Protein AF-A0A534HT22-F1 (afdb_monomer)

Solvent-accessible surface area (backbone atoms only — not comparable to full-atom values): 10880 Å² total; per-residue (Å²): 100,49,80,46,67,44,99,87,73,42,31,37,38,38,34,74,33,79,68,30,36,27,37,38,35,30,40,47,65,46,82,92,62,64,39,81,71,49,69,38,79,45,98,59,99,44,37,59,44,67,75,42,77,52,64,88,44,29,29,37,32,35,34,58,95,74,77,46,47,31,40,40,35,38,85,41,78,85,58,58,46,79,46,74,58,80,93,62,86,77,78,34,48,78,43,78,45,81,88,86,45,71,42,80,39,78,62,67,90,79,69,76,76,90,59,96,60,58,41,74,44,74,45,63,45,68,90,52,73,88,61,65,42,74,73,52,74,46,64,42,29,68,46,77,52,70,41,81,74,38,53,31,34,40,38,35,31,85,92,46,81,44,79,48,77,32,74,65,43,38,49,55,41,53,52,52,53,52,54,56,60,79,74,109

Mean predicted aligned error: 9.67 Å

Nearest PDB structures (foldseek):
  3u4y-assembly2_B  TM=4.233E-01  e=5.823E-02  Desulfofarcimen acetoxidans DSM 771
  6ven-assembly1_M  TM=2.937E-01  e=1.769E-02  Saccharomyces cerevisiae
  3wj9-assembly2_B  TM=3.384E-01  e=4.689E-02  Schizosaccharomyces pombe 972h-
  3wj9-assembly1_A  TM=3.181E-01  e=3.121E-01  Schizosaccharomyces pombe 972h-
  8i02-assembly1_C  TM=3.349E-01  e=9.218E-01  Schizosaccharomyces pombe

pLDDT: mean 79.05, std 16.32, range [35.81, 95.62]

Sequence (184 aa):
MFLREAHDGRTVLYIEQDQGTALAILDVTDPRHVKSDGSVRLDVPGVFDFISDLGSRAALIRFRQGQGSAVL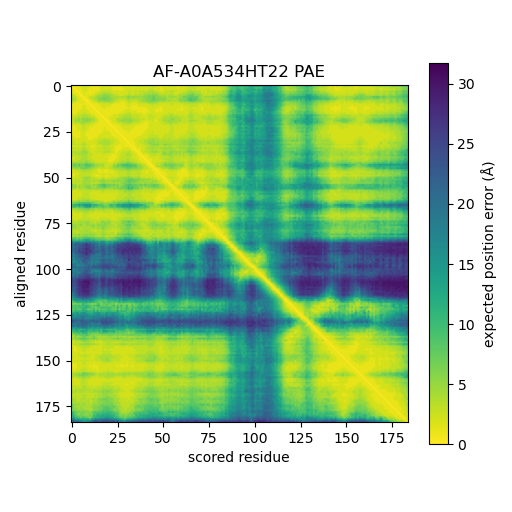DFHNDKRPSLKIIQGIPMQGSLVRLGNDGFAVTSPVEATPALSDSFVDTSVIDIANLPDRVRVFDVKRVREEITNEETGTTFLLADDGLYLVRRPSVERDKESRELAARDAG

Foldseek 3Di:
DDWDQAPVRWIWDWDQDDFNQKIWIWGCRDVVDIDTLDMEGAPDPGHWDFDADLARFWTKIAHPPQPGIWIFGPPPVSHTYIGGDPDDSLCADWDDDPNHDTDGDHHDPDPPPLDQDFDKDWDWDPVDPPDTDGPDIDGRFSDWDADPQQRWIWTQHPVGIDIDGDVVSNVVSVVVVVVVVVVD

Radius of gyration: 18.26 Å; Cα contacts (8 Å, |Δi|>4): 339; chains: 1; bounding box: 47×37×56 Å

Secondary structure (DSSP, 8-state):
-EEEE-TTS-EEEEEEEGGGTEEEEEE-SSTTS-EEEEEEE---SS-EEEEEEBTBSEEEEEEGGG--EEEEE-SSTTS-EEEE--S----SEEEEETTTEEEEE---S-SPP-----EEEEEEE-SSTT--EEEEEEEEEEEEEEETTTTEEEEEETTEEEEE--HHHHHHHHHHHHHHHHT-

Structure (mmCIF, N/CA/C/O backbone):
data_AF-A0A534HT22-F1
#
_entry.id   AF-A0A534HT22-F1
#
loop_
_atom_site.group_PDB
_atom_site.id
_atom_site.type_symbol
_atom_site.label_atom_id
_atom_site.label_alt_id
_atom_site.label_comp_id
_atom_site.label_asym_id
_atom_site.label_entity_id
_atom_site.label_seq_id
_atom_site.pdbx_PDB_ins_code
_atom_site.Cartn_x
_atom_site.Cartn_y
_atom_site.Cartn_z
_atom_site.occupancy
_atom_site.B_iso_or_equiv
_atom_site.auth_seq_id
_atom_site.auth_comp_id
_atom_site.auth_asym_id
_atom_site.auth_atom_id
_atom_site.pdbx_PDB_model_num
ATOM 1 N N . MET A 1 1 ? -4.893 3.261 1.192 1.00 93.19 1 MET A N 1
ATOM 2 C CA . MET A 1 1 ? -3.747 2.406 0.816 1.00 93.19 1 MET A CA 1
ATOM 3 C C . MET A 1 1 ? -2.497 2.882 1.534 1.00 93.19 1 MET A C 1
ATOM 5 O O . MET A 1 1 ? -2.402 4.056 1.865 1.00 93.19 1 MET A O 1
ATOM 9 N N . PHE A 1 2 ? -1.532 1.992 1.760 1.00 92.81 2 PHE A N 1
ATOM 10 C CA . PHE A 1 2 ? -0.229 2.344 2.324 1.00 92.81 2 PHE A CA 1
ATOM 11 C C . PHE A 1 2 ? 0.858 1.408 1.810 1.00 92.81 2 PHE A C 1
ATOM 13 O O . PHE A 1 2 ? 0.745 0.191 1.944 1.00 92.81 2 PHE A O 1
ATOM 20 N N . LEU A 1 3 ? 1.901 1.979 1.215 1.00 92.88 3 LEU A N 1
ATOM 21 C CA . LEU A 1 3 ? 3.031 1.248 0.653 1.00 92.88 3 LEU A CA 1
ATOM 22 C C . LEU A 1 3 ? 4.245 1.428 1.559 1.00 92.88 3 LEU A C 1
ATOM 24 O O . LEU A 1 3 ? 4.563 2.552 1.942 1.00 92.88 3 LEU A O 1
ATOM 28 N N . ARG A 1 4 ? 4.942 0.336 1.874 1.00 90.38 4 ARG A N 1
ATOM 29 C CA . ARG A 1 4 ? 6.200 0.407 2.623 1.00 90.38 4 ARG A CA 1
ATOM 30 C C . ARG A 1 4 ? 7.144 -0.739 2.303 1.00 90.38 4 ARG A C 1
ATOM 32 O O . ARG A 1 4 ? 6.721 -1.806 1.870 1.00 90.38 4 ARG A O 1
ATOM 39 N N . GLU A 1 5 ? 8.415 -0.532 2.612 1.00 90.00 5 GLU A N 1
ATOM 40 C CA . GLU A 1 5 ? 9.400 -1.605 2.697 1.00 90.00 5 GLU A CA 1
ATOM 41 C C . GLU A 1 5 ? 9.292 -2.308 4.065 1.00 90.00 5 GLU A C 1
ATOM 43 O O . GLU A 1 5 ? 9.250 -1.674 5.129 1.00 90.00 5 GLU A O 1
ATOM 48 N N . ALA A 1 6 ? 9.169 -3.630 4.032 1.00 85.94 6 ALA A N 1
ATOM 49 C CA . ALA A 1 6 ? 9.209 -4.532 5.170 1.00 85.94 6 ALA A CA 1
ATOM 50 C C . ALA A 1 6 ? 10.656 -4.759 5.631 1.00 85.94 6 ALA A C 1
ATOM 52 O O . ALA A 1 6 ? 11.613 -4.518 4.901 1.00 85.94 6 ALA A O 1
ATOM 53 N N . HIS A 1 7 ? 10.837 -5.254 6.856 1.00 80.00 7 HIS A N 1
ATOM 54 C CA . HIS A 1 7 ? 12.182 -5.482 7.402 1.00 80.00 7 HIS A CA 1
ATOM 55 C C . HIS A 1 7 ? 12.996 -6.544 6.650 1.00 80.00 7 HIS A C 1
ATOM 57 O O . HIS A 1 7 ? 14.217 -6.577 6.774 1.00 80.00 7 HIS A O 1
ATOM 63 N N . ASP A 1 8 ? 12.324 -7.419 5.907 1.00 84.12 8 ASP A N 1
ATOM 64 C CA . ASP A 1 8 ? 12.930 -8.466 5.088 1.00 84.12 8 ASP A CA 1
ATOM 65 C C . ASP A 1 8 ? 13.266 -7.995 3.657 1.00 84.12 8 ASP A C 1
ATOM 67 O O . ASP A 1 8 ? 13.648 -8.815 2.822 1.00 84.12 8 ASP A O 1
ATOM 71 N N . GLY A 1 9 ? 13.142 -6.691 3.376 1.00 86.56 9 GLY A N 1
ATOM 72 C CA . GLY A 1 9 ? 13.423 -6.079 2.073 1.00 86.56 9 GLY A CA 1
ATOM 73 C C . GLY A 1 9 ? 12.280 -6.206 1.064 1.00 86.56 9 GLY A C 1
ATOM 74 O O . GLY A 1 9 ? 12.421 -5.790 -0.085 1.00 86.56 9 GLY A O 1
ATOM 75 N N . ARG A 1 10 ? 11.139 -6.788 1.456 1.00 91.00 10 ARG A N 1
ATOM 76 C CA . ARG A 1 10 ? 9.958 -6.838 0.589 1.00 91.00 10 ARG A CA 1
ATOM 77 C C . ARG A 1 10 ? 9.259 -5.492 0.553 1.00 91.00 10 ARG A C 1
ATOM 79 O O . ARG A 1 10 ? 9.140 -4.818 1.568 1.00 91.00 10 ARG A O 1
ATOM 86 N N . THR A 1 11 ? 8.700 -5.127 -0.590 1.00 93.62 11 THR A N 1
ATOM 87 C CA . THR A 1 11 ? 7.750 -4.016 -0.665 1.00 93.62 11 THR A CA 1
ATOM 88 C C . THR A 1 11 ? 6.340 -4.557 -0.460 1.00 93.62 11 THR A C 1
ATOM 90 O O . THR A 1 11 ? 5.890 -5.429 -1.203 1.00 93.62 11 THR A O 1
ATOM 93 N N . VAL A 1 12 ? 5.629 -4.037 0.539 1.00 94.56 12 VAL A N 1
ATOM 94 C CA . VAL A 1 12 ? 4.290 -4.494 0.923 1.00 94.56 12 VAL A CA 1
ATOM 95 C C . VAL A 1 12 ? 3.287 -3.356 0.772 1.00 94.56 12 VAL A C 1
ATOM 97 O O . VAL A 1 12 ? 3.511 -2.242 1.253 1.00 94.56 12 VAL A O 1
ATOM 100 N N . LEU A 1 13 ? 2.169 -3.651 0.112 1.00 95.31 13 LEU A N 1
ATOM 101 C CA . LEU A 1 13 ? 1.024 -2.760 -0.026 1.00 95.31 13 LEU A CA 1
ATOM 102 C C . LEU A 1 13 ? -0.103 -3.221 0.902 1.00 95.31 13 LEU A C 1
ATOM 104 O O . LEU A 1 13 ? -0.587 -4.350 0.808 1.00 95.31 13 LEU A O 1
ATOM 108 N N . TYR A 1 14 ? -0.533 -2.314 1.771 1.00 95.06 14 TYR A N 1
ATOM 109 C CA . TYR A 1 14 ? -1.645 -2.495 2.694 1.00 95.06 14 TYR A CA 1
ATOM 110 C C . TYR A 1 14 ? -2.877 -1.747 2.183 1.00 95.06 14 TYR A C 1
ATOM 112 O O . TYR A 1 14 ? -2.802 -0.569 1.813 1.00 95.06 14 TYR A O 1
ATOM 120 N N . ILE A 1 15 ? -4.024 -2.424 2.167 1.00 94.75 15 ILE A N 1
ATOM 121 C CA . ILE A 1 15 ? -5.279 -1.880 1.640 1.00 94.75 15 ILE A CA 1
ATOM 122 C C . ILE A 1 15 ? -6.381 -2.091 2.670 1.00 94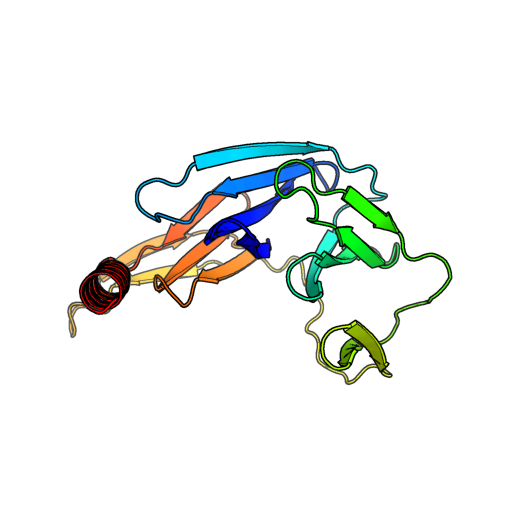.75 15 ILE A C 1
ATOM 124 O O . ILE A 1 15 ? -6.632 -3.219 3.091 1.00 94.75 15 ILE A O 1
ATOM 128 N N . GLU A 1 16 ? -7.031 -0.999 3.064 1.00 93.69 16 GLU A N 1
ATOM 129 C CA . GLU A 1 16 ? -8.248 -1.052 3.871 1.00 93.69 16 GLU A CA 1
ATOM 130 C C . GLU A 1 16 ? -9.373 -1.721 3.067 1.00 93.69 16 GLU A C 1
ATOM 132 O O . GLU A 1 16 ? -9.572 -1.434 1.882 1.00 93.69 16 GLU A O 1
ATOM 137 N N . GLN A 1 17 ? -10.066 -2.657 3.710 1.00 91.25 17 GLN A N 1
ATOM 138 C CA . GLN A 1 17 ? -11.176 -3.420 3.155 1.00 91.25 17 GLN A CA 1
ATOM 139 C C . GLN A 1 17 ? -12.281 -3.610 4.198 1.00 91.25 17 GLN A C 1
ATOM 141 O O . GLN A 1 17 ? -12.094 -3.396 5.398 1.00 91.25 17 GLN A O 1
ATOM 146 N N . ASP A 1 18 ? -13.438 -4.083 3.730 1.00 90.88 18 ASP A N 1
ATOM 147 C CA . ASP A 1 18 ? -14.580 -4.452 4.569 1.00 90.88 18 ASP A CA 1
ATOM 148 C C . ASP A 1 18 ? -14.972 -3.353 5.567 1.00 90.88 18 ASP A C 1
ATOM 150 O O . ASP A 1 18 ? -15.222 -3.608 6.748 1.00 90.88 18 ASP A O 1
ATOM 154 N N . GLN A 1 19 ? -15.024 -2.110 5.081 1.00 87.81 19 GLN A N 1
ATOM 155 C CA . GLN A 1 19 ? -15.427 -0.934 5.856 1.00 87.81 19 GLN A CA 1
ATOM 156 C C . GLN A 1 19 ? -14.547 -0.704 7.103 1.00 87.81 19 GLN A C 1
ATOM 158 O O . GLN A 1 19 ? -15.037 -0.394 8.189 1.00 87.81 19 GLN A O 1
ATOM 163 N N . GLY A 1 20 ? -13.236 -0.876 6.951 1.00 88.06 20 GLY A N 1
ATOM 164 C CA . GLY A 1 20 ? -12.216 -0.735 7.986 1.00 88.06 20 GLY A CA 1
ATOM 165 C C . GLY A 1 20 ? -11.902 -2.033 8.722 1.00 88.06 20 GLY A C 1
ATOM 166 O O . GLY A 1 20 ? -10.847 -2.149 9.341 1.00 88.06 20 GLY A O 1
ATOM 167 N N . THR A 1 21 ? -12.782 -3.033 8.667 1.00 91.50 21 THR A N 1
ATOM 168 C CA . THR A 1 21 ? -12.654 -4.231 9.514 1.00 91.50 21 THR A CA 1
ATOM 169 C C . THR A 1 21 ? -11.642 -5.250 8.998 1.00 91.50 21 THR A C 1
ATOM 171 O O . THR A 1 21 ? -11.280 -6.179 9.727 1.00 91.50 21 THR A O 1
ATOM 174 N N . ALA A 1 22 ? -11.147 -5.078 7.773 1.00 93.38 22 ALA A N 1
ATOM 175 C CA . ALA A 1 22 ? -10.123 -5.923 7.189 1.00 93.38 22 ALA A CA 1
ATOM 176 C C . ALA A 1 22 ? -8.989 -5.094 6.584 1.00 93.38 22 ALA A C 1
ATOM 178 O O . ALA A 1 22 ? -9.175 -3.985 6.085 1.00 93.38 22 ALA A O 1
ATOM 179 N N . LEU A 1 23 ? -7.793 -5.672 6.605 1.00 94.75 23 LEU A N 1
ATOM 180 C CA . LEU A 1 23 ? -6.623 -5.119 5.950 1.00 94.75 23 LEU A CA 1
ATOM 181 C C . LEU A 1 23 ? -6.000 -6.180 5.053 1.00 94.75 23 LEU A C 1
ATOM 183 O O . LEU A 1 23 ? -5.422 -7.152 5.545 1.00 94.75 23 LEU A O 1
ATOM 187 N N . ALA A 1 24 ? -6.109 -5.979 3.741 1.00 95.38 24 ALA A N 1
ATOM 188 C CA . ALA A 1 24 ? -5.424 -6.802 2.757 1.00 95.38 24 ALA A CA 1
ATOM 189 C C . ALA A 1 24 ? -3.935 -6.465 2.709 1.00 95.38 24 ALA A C 1
ATOM 191 O O . ALA A 1 24 ? -3.539 -5.301 2.807 1.00 95.38 24 ALA A O 1
ATOM 192 N N . ILE A 1 25 ? -3.130 -7.509 2.528 1.00 95.25 25 ILE A N 1
ATOM 193 C CA . ILE A 1 25 ? -1.674 -7.451 2.519 1.00 95.25 25 ILE A CA 1
ATOM 194 C C . ILE A 1 25 ? -1.203 -8.046 1.194 1.00 95.25 25 ILE A C 1
ATOM 196 O O . ILE A 1 25 ? -1.475 -9.212 0.892 1.00 95.25 25 ILE A O 1
ATOM 200 N N . LEU A 1 26 ? -0.518 -7.238 0.390 1.00 95.50 26 LEU A N 1
ATOM 201 C CA . LEU A 1 26 ? 0.018 -7.639 -0.907 1.00 95.50 26 LEU A CA 1
ATOM 202 C C . LEU A 1 26 ? 1.537 -7.475 -0.910 1.00 95.50 26 LEU A C 1
ATOM 204 O O . LEU A 1 26 ? 2.041 -6.392 -0.626 1.00 95.50 26 LEU A O 1
ATOM 208 N N . ASP A 1 27 ? 2.258 -8.529 -1.276 1.00 95.12 27 ASP A N 1
ATOM 209 C CA . ASP A 1 27 ? 3.667 -8.434 -1.647 1.00 95.12 27 ASP A CA 1
ATOM 210 C C . ASP A 1 27 ? 3.751 -7.913 -3.085 1.00 95.12 27 ASP A C 1
ATOM 212 O O . ASP A 1 27 ? 3.290 -8.559 -4.033 1.00 95.12 27 ASP A O 1
ATOM 216 N N . VAL A 1 28 ? 4.309 -6.714 -3.222 1.00 95.62 28 VAL A N 1
ATOM 217 C CA . VAL A 1 28 ? 4.449 -5.976 -4.482 1.00 95.62 28 VAL A CA 1
ATOM 218 C C . VAL A 1 28 ? 5.918 -5.729 -4.832 1.00 95.62 28 VAL A C 1
ATOM 220 O O . VAL A 1 28 ? 6.224 -4.850 -5.637 1.00 95.62 28 VAL A O 1
ATOM 223 N N . THR A 1 29 ? 6.829 -6.503 -4.234 1.00 93.81 29 THR A N 1
ATOM 224 C CA . THR A 1 29 ? 8.280 -6.389 -4.454 1.00 93.81 29 THR A CA 1
ATOM 225 C C . THR A 1 29 ? 8.645 -6.554 -5.930 1.00 93.81 29 THR A C 1
ATOM 227 O O . THR A 1 29 ? 9.457 -5.797 -6.459 1.00 93.81 29 THR A O 1
ATOM 230 N N . ASP A 1 30 ? 8.021 -7.525 -6.606 1.00 93.31 30 ASP A N 1
ATOM 231 C CA . ASP A 1 30 ? 8.103 -7.696 -8.058 1.00 93.31 30 ASP A CA 1
ATOM 232 C C . ASP A 1 30 ? 6.759 -7.303 -8.692 1.00 93.31 30 ASP A C 1
ATOM 234 O O . ASP A 1 30 ? 5.794 -8.070 -8.596 1.00 93.31 30 ASP A O 1
ATOM 238 N N . PRO A 1 31 ? 6.677 -6.155 -9.390 1.00 92.38 31 PRO A N 1
ATOM 239 C CA . PRO A 1 31 ? 5.460 -5.723 -10.075 1.00 92.38 31 PRO A CA 1
ATOM 240 C C . PRO A 1 31 ? 4.933 -6.728 -11.112 1.00 92.38 31 PRO A C 1
ATOM 242 O O . PRO A 1 31 ? 3.757 -6.678 -11.472 1.00 92.38 31 PRO A O 1
ATOM 245 N N . ARG A 1 32 ? 5.766 -7.659 -11.606 1.00 92.88 32 ARG A N 1
ATOM 246 C CA . ARG A 1 32 ? 5.336 -8.741 -12.516 1.00 92.88 32 ARG A CA 1
ATOM 247 C C . ARG A 1 32 ? 4.603 -9.870 -11.803 1.00 92.88 32 ARG A C 1
ATOM 249 O O . ARG A 1 32 ? 3.852 -10.597 -12.446 1.00 92.88 32 ARG A O 1
ATOM 256 N N . HIS A 1 33 ? 4.836 -10.030 -10.505 1.00 93.69 33 HIS A N 1
ATOM 257 C CA . HIS A 1 33 ? 4.391 -11.177 -9.723 1.00 93.69 33 HIS A CA 1
ATOM 258 C C . HIS A 1 33 ? 3.871 -10.729 -8.358 1.00 93.69 33 HIS A C 1
ATOM 260 O O . HIS A 1 33 ? 4.338 -11.207 -7.323 1.00 93.69 33 HIS A O 1
ATOM 266 N N . VAL A 1 34 ? 2.889 -9.825 -8.367 1.00 94.12 34 VAL A N 1
ATOM 267 C CA . VAL A 1 34 ? 2.188 -9.406 -7.148 1.00 94.12 34 VAL A CA 1
ATOM 268 C C . VAL A 1 34 ? 1.516 -10.616 -6.498 1.00 94.12 34 VAL A C 1
ATOM 270 O O . VAL A 1 34 ? 0.820 -11.385 -7.165 1.00 94.12 34 VAL A O 1
ATOM 273 N N . LYS A 1 35 ? 1.717 -10.786 -5.190 1.00 94.50 35 LYS A N 1
ATOM 274 C CA . LYS A 1 35 ? 1.163 -11.903 -4.412 1.00 94.50 35 LYS A CA 1
ATOM 275 C C . LYS A 1 35 ? 0.298 -11.381 -3.281 1.00 94.50 35 LYS A C 1
ATOM 277 O O . LYS A 1 35 ? 0.637 -10.397 -2.633 1.00 94.50 35 LYS A O 1
ATOM 282 N N . SER A 1 36 ? -0.802 -12.076 -3.007 1.00 93.12 36 SER A N 1
ATOM 283 C CA . SER A 1 36 ? -1.542 -11.854 -1.767 1.00 93.12 36 SER A CA 1
ATOM 284 C C . SER A 1 36 ? -0.851 -12.586 -0.623 1.00 93.12 36 SER A C 1
ATOM 286 O O . SER A 1 36 ? -0.699 -13.807 -0.663 1.00 93.12 36 SER A O 1
ATOM 288 N N . ASP A 1 37 ? -0.458 -11.826 0.393 1.00 91.12 37 ASP A N 1
ATOM 289 C CA . ASP A 1 37 ? 0.113 -12.329 1.644 1.00 91.12 37 ASP A CA 1
ATOM 290 C C . ASP A 1 37 ? -0.970 -12.610 2.703 1.00 91.12 37 ASP A C 1
ATOM 292 O O . ASP A 1 37 ? -0.683 -13.156 3.771 1.00 91.12 37 ASP A O 1
ATOM 296 N N . GLY A 1 38 ? -2.225 -12.279 2.383 1.00 91.69 38 GLY A N 1
ATOM 297 C CA . GLY A 1 38 ? -3.413 -12.554 3.180 1.00 91.69 38 GLY A CA 1
ATOM 298 C C . GLY A 1 38 ? -4.234 -11.304 3.484 1.00 91.69 38 GLY A C 1
ATOM 299 O O . GLY A 1 38 ? -4.080 -10.249 2.869 1.00 91.69 38 GLY A O 1
ATOM 300 N N . SER A 1 39 ? -5.133 -11.450 4.454 1.00 93.38 39 SER A N 1
ATOM 301 C CA . SER A 1 39 ? -5.908 -10.360 5.039 1.00 93.38 39 SER A CA 1
ATOM 302 C C . SER A 1 39 ? -6.007 -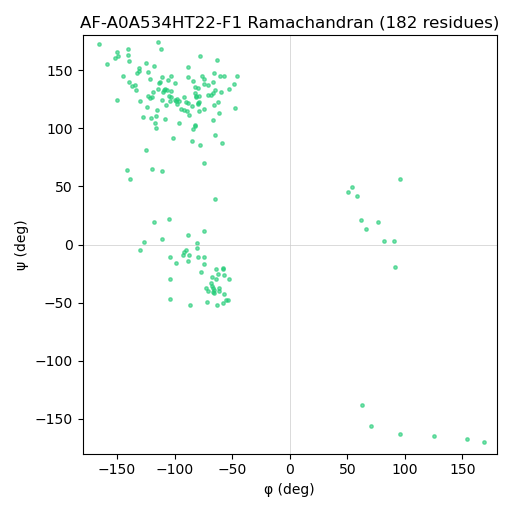10.578 6.545 1.00 93.38 39 SER A C 1
ATOM 304 O O . SER A 1 39 ? -6.149 -11.718 7.003 1.00 93.38 39 SER A O 1
ATOM 306 N N . VAL A 1 40 ? -5.899 -9.501 7.321 1.00 94.00 40 VAL A N 1
ATOM 307 C CA . VAL A 1 40 ? -6.071 -9.531 8.776 1.00 94.00 40 VAL A CA 1
ATOM 308 C C . VAL A 1 40 ? -7.330 -8.768 9.162 1.00 94.00 40 VAL A C 1
ATOM 310 O O . VAL A 1 40 ? -7.619 -7.713 8.603 1.00 94.00 40 VAL A O 1
ATOM 313 N N . ARG A 1 41 ? -8.082 -9.295 10.133 1.00 93.12 41 ARG A N 1
ATOM 314 C CA . ARG A 1 41 ? -9.193 -8.553 10.733 1.00 93.12 41 ARG A CA 1
ATOM 315 C C . ARG A 1 41 ? -8.669 -7.561 11.756 1.00 93.12 41 ARG A C 1
ATOM 317 O O . ARG A 1 41 ? -7.846 -7.924 12.597 1.00 93.12 41 ARG A O 1
ATOM 324 N N . LEU A 1 42 ? -9.184 -6.344 11.692 1.00 89.56 42 LEU A N 1
ATOM 325 C CA . LEU A 1 42 ? -8.881 -5.273 12.625 1.00 89.56 42 LEU A CA 1
ATOM 326 C C . LEU A 1 42 ? -10.101 -5.023 13.512 1.00 89.56 42 LEU A C 1
ATOM 328 O O . LEU A 1 42 ? -11.227 -4.932 13.026 1.00 89.56 42 LEU A O 1
ATOM 332 N N . ASP A 1 43 ? -9.869 -4.914 14.817 1.00 85.69 43 ASP A N 1
ATOM 333 C CA . ASP A 1 43 ? -10.888 -4.478 15.770 1.00 85.69 43 ASP A CA 1
ATOM 334 C C . ASP A 1 43 ? -10.889 -2.946 15.806 1.00 85.69 43 ASP A C 1
ATOM 336 O O . ASP A 1 43 ? -10.103 -2.319 16.521 1.00 85.69 43 ASP A O 1
ATOM 340 N N . VAL A 1 44 ? -11.684 -2.346 14.920 1.00 85.62 44 VAL A N 1
ATOM 341 C CA . VAL A 1 44 ? -11.720 -0.898 14.697 1.00 85.62 44 VAL A CA 1
ATOM 342 C C . VAL A 1 44 ? -13.139 -0.344 14.707 1.00 85.62 44 VAL A C 1
ATOM 344 O O . VAL A 1 44 ? -14.079 -1.038 14.322 1.00 85.62 44 VAL A O 1
ATOM 347 N N . PRO A 1 45 ? -13.306 0.934 15.090 1.00 81.88 45 PRO A N 1
ATOM 348 C CA . PRO A 1 45 ? -14.609 1.588 15.122 1.00 81.88 45 PRO A CA 1
ATOM 349 C C . PRO A 1 45 ? -15.166 1.959 13.734 1.00 81.88 45 PRO A C 1
ATOM 351 O O . PRO A 1 45 ? -16.338 2.334 13.655 1.00 81.88 45 PRO A O 1
ATOM 354 N N . GLY A 1 46 ? -14.366 1.867 12.662 1.00 85.38 46 GLY A N 1
ATOM 355 C CA . GLY A 1 46 ? -14.812 2.161 11.301 1.00 85.38 46 GLY A CA 1
ATOM 356 C C . GLY A 1 46 ? -13.690 2.259 10.265 1.00 85.38 46 GLY A C 1
ATOM 357 O O . GLY A 1 46 ? -12.531 1.938 10.539 1.00 85.38 46 GLY A O 1
ATOM 358 N N . VAL A 1 47 ? -14.067 2.733 9.074 1.00 89.12 47 VAL A N 1
ATOM 359 C CA . VAL A 1 47 ? -13.167 3.025 7.947 1.00 89.12 47 VAL A CA 1
ATOM 360 C C . VAL A 1 47 ? -12.105 4.030 8.375 1.00 89.12 47 VAL A C 1
ATOM 362 O O . VAL A 1 47 ? -12.382 4.958 9.140 1.00 89.12 47 VAL A O 1
ATOM 365 N N . PHE A 1 48 ? -10.895 3.885 7.853 1.00 88.12 48 PHE A N 1
ATOM 366 C CA . PHE A 1 48 ? -9.788 4.774 8.158 1.00 88.12 48 PHE A CA 1
ATOM 367 C C . PHE A 1 48 ? -8.963 5.093 6.922 1.00 88.12 48 PHE A C 1
ATOM 369 O O . PHE A 1 48 ? -8.921 4.327 5.964 1.00 88.12 48 PHE A O 1
ATOM 376 N N . ASP A 1 49 ? -8.254 6.209 7.001 1.00 86.50 49 ASP A N 1
ATOM 377 C CA . ASP A 1 49 ? -7.267 6.616 6.017 1.00 86.50 49 ASP A CA 1
ATOM 378 C C . ASP A 1 49 ? -5.868 6.537 6.630 1.00 86.50 49 ASP A C 1
ATOM 380 O O . ASP A 1 49 ? -5.668 6.820 7.818 1.00 86.50 49 ASP A O 1
ATOM 384 N N . PHE A 1 50 ? -4.889 6.156 5.815 1.00 88.31 50 PHE A N 1
ATOM 385 C CA . PHE A 1 50 ? -3.481 6.220 6.189 1.00 88.31 50 PHE A CA 1
ATOM 386 C C . PHE A 1 50 ? -2.997 7.658 6.047 1.00 88.31 50 PHE A C 1
ATOM 388 O O . PHE A 1 50 ? -3.187 8.277 5.004 1.00 88.31 50 PHE A O 1
ATOM 395 N N . ILE A 1 51 ? -2.387 8.194 7.100 1.00 83.94 51 ILE A N 1
ATOM 396 C CA . ILE A 1 51 ? -2.005 9.608 7.156 1.00 83.94 51 ILE A CA 1
ATOM 397 C C . ILE A 1 51 ? -0.508 9.790 6.948 1.00 83.94 51 ILE A C 1
ATOM 399 O O . ILE A 1 51 ? -0.092 10.657 6.185 1.00 83.94 51 ILE A O 1
ATOM 403 N N . SER A 1 52 ? 0.304 8.994 7.637 1.00 75.75 52 SER A N 1
ATOM 404 C CA . SER A 1 52 ? 1.759 9.064 7.523 1.00 75.75 52 SER A CA 1
ATOM 405 C C . SER A 1 52 ? 2.400 7.760 7.972 1.00 75.75 52 SER A C 1
ATOM 407 O O . SER A 1 52 ? 1.846 7.035 8.805 1.00 75.75 52 SER A O 1
ATOM 409 N N . ASP A 1 53 ? 3.601 7.485 7.477 1.00 81.62 53 ASP A N 1
ATOM 410 C CA . ASP A 1 53 ? 4.481 6.513 8.105 1.00 81.62 53 ASP A CA 1
ATOM 411 C C . ASP A 1 53 ? 4.912 7.012 9.495 1.00 81.62 53 ASP A C 1
ATOM 413 O O . ASP A 1 53 ? 5.023 8.213 9.757 1.00 81.62 53 ASP A O 1
ATOM 417 N N . LEU A 1 54 ? 5.122 6.072 10.413 1.00 77.06 54 LEU A N 1
ATOM 418 C CA . LEU A 1 54 ? 5.689 6.307 11.734 1.00 77.06 54 LEU A CA 1
ATOM 419 C C . LEU A 1 54 ? 6.979 5.486 11.863 1.00 77.06 54 LEU A C 1
ATOM 421 O O . LEU A 1 54 ? 7.075 4.535 12.643 1.00 77.06 54 LEU A O 1
ATOM 425 N N . GLY A 1 55 ? 7.967 5.837 11.036 1.00 75.12 55 GLY A N 1
ATOM 426 C CA . GLY A 1 55 ? 9.212 5.084 10.914 1.00 75.12 55 GLY A CA 1
ATOM 427 C C . GLY A 1 55 ? 9.009 3.733 10.223 1.00 75.12 55 GLY A C 1
ATOM 428 O O . GLY A 1 55 ? 8.057 3.525 9.480 1.00 75.12 55 GLY A O 1
ATOM 429 N N . SER A 1 56 ? 9.910 2.783 10.475 1.00 77.06 56 SER A N 1
ATOM 430 C CA . SER A 1 56 ? 9.925 1.495 9.763 1.00 77.06 56 SER A CA 1
ATOM 431 C C . SER A 1 56 ? 8.923 0.464 10.280 1.00 77.06 56 SER A C 1
ATOM 433 O O . SER A 1 56 ? 8.863 -0.637 9.746 1.00 77.06 56 SER A O 1
ATOM 435 N N . ARG A 1 57 ? 8.164 0.766 11.340 1.00 83.06 57 ARG A N 1
ATOM 436 C CA . ARG A 1 57 ? 7.356 -0.238 12.058 1.00 83.06 57 ARG A CA 1
ATOM 437 C C . ARG A 1 57 ? 5.914 0.152 12.293 1.00 83.06 57 ARG A C 1
ATOM 439 O O . ARG A 1 57 ? 5.166 -0.665 12.815 1.00 83.06 57 ARG A O 1
ATOM 446 N N . ALA A 1 58 ? 5.510 1.363 11.943 1.00 87.06 58 ALA A N 1
ATOM 447 C CA . ALA A 1 58 ? 4.159 1.808 12.213 1.00 87.06 58 ALA A CA 1
ATOM 448 C C . ALA A 1 58 ? 3.674 2.807 11.167 1.00 87.06 58 ALA A C 1
ATOM 450 O O . ALA A 1 58 ? 4.467 3.394 10.438 1.00 87.06 58 ALA A O 1
ATOM 451 N N . ALA A 1 59 ? 2.362 2.997 11.110 1.00 88.38 59 ALA A N 1
ATOM 452 C CA . ALA A 1 59 ? 1.712 4.077 10.383 1.00 88.38 59 ALA A CA 1
ATOM 453 C C . ALA A 1 59 ? 0.665 4.738 11.275 1.00 88.38 59 ALA A C 1
ATOM 455 O O . ALA A 1 59 ? 0.026 4.084 12.105 1.00 88.38 59 ALA A O 1
ATOM 456 N N . LEU A 1 60 ? 0.478 6.039 11.087 1.00 85.88 60 LEU A N 1
ATOM 457 C CA . LEU A 1 60 ? -0.654 6.752 11.642 1.00 85.88 60 LEU A CA 1
ATOM 458 C C . LEU A 1 60 ? -1.845 6.536 10.725 1.00 85.88 60 LEU A C 1
ATOM 460 O O . LEU A 1 60 ? -1.766 6.790 9.521 1.00 85.88 60 LEU A O 1
ATOM 464 N N . ILE A 1 61 ? -2.964 6.159 11.324 1.00 87.44 61 ILE A N 1
ATOM 465 C CA . ILE A 1 61 ? -4.253 6.155 10.652 1.00 87.44 61 ILE A CA 1
ATOM 466 C C . ILE A 1 61 ? -5.211 7.126 11.338 1.00 87.44 61 ILE A C 1
ATOM 468 O O . ILE A 1 61 ? -5.112 7.394 12.542 1.00 87.44 61 ILE A O 1
ATOM 472 N N . ARG A 1 62 ? -6.171 7.633 10.572 1.00 85.44 62 ARG A N 1
ATOM 473 C CA . ARG A 1 62 ? -7.279 8.443 11.074 1.00 85.44 62 ARG A CA 1
ATOM 474 C C . ARG A 1 62 ? -8.582 7.782 10.680 1.00 85.44 62 ARG A C 1
ATOM 476 O O . ARG A 1 62 ? -8.790 7.493 9.507 1.00 85.44 62 ARG A O 1
ATOM 483 N N . PHE A 1 63 ? -9.463 7.571 11.648 1.00 84.44 63 PHE A N 1
ATOM 484 C CA . PHE A 1 63 ? -10.795 7.069 11.357 1.00 84.44 63 PHE A CA 1
ATOM 485 C C . PHE A 1 63 ? -11.619 8.147 10.660 1.00 84.44 63 PHE A C 1
ATOM 487 O O . PHE A 1 63 ? -11.617 9.321 11.055 1.00 84.44 63 PHE A O 1
ATOM 494 N N . ARG A 1 64 ? -12.354 7.732 9.631 1.00 82.94 64 ARG A N 1
ATOM 495 C CA . ARG A 1 64 ? -13.351 8.577 8.983 1.00 82.94 64 ARG A CA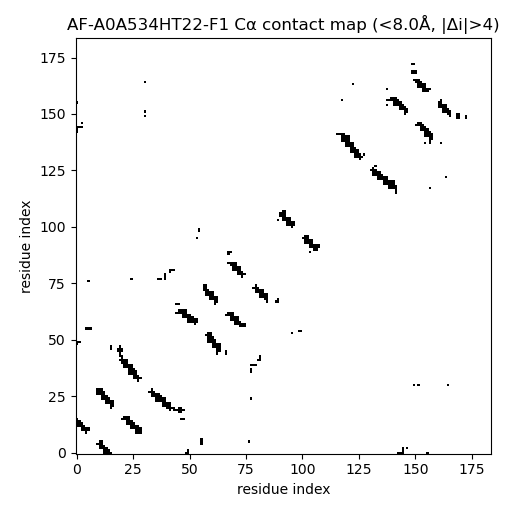 1
ATOM 496 C C . ARG A 1 64 ? -14.449 8.917 9.994 1.00 82.94 64 ARG A C 1
ATOM 498 O O . ARG A 1 64 ? -14.613 8.266 11.022 1.00 82.94 64 ARG A O 1
ATOM 505 N N . GLN A 1 65 ? -15.185 9.994 9.731 1.00 75.56 65 GLN A N 1
ATOM 506 C CA . GLN A 1 65 ? -16.256 10.488 10.613 1.00 75.56 65 GLN A CA 1
ATOM 507 C C . GLN A 1 65 ? -15.810 10.931 12.022 1.00 75.56 65 GLN A C 1
ATOM 509 O O . GLN A 1 65 ? -16.629 11.040 12.932 1.00 75.56 65 GLN A O 1
ATOM 514 N N . GLY A 1 66 ? -14.524 11.242 12.213 1.00 66.69 66 GLY A N 1
ATOM 515 C CA . GLY A 1 66 ? -14.051 11.912 13.428 1.00 66.69 66 GLY A CA 1
ATOM 516 C C . GLY A 1 66 ? -13.942 11.011 14.661 1.00 66.69 66 GLY A C 1
ATOM 517 O O . GLY A 1 66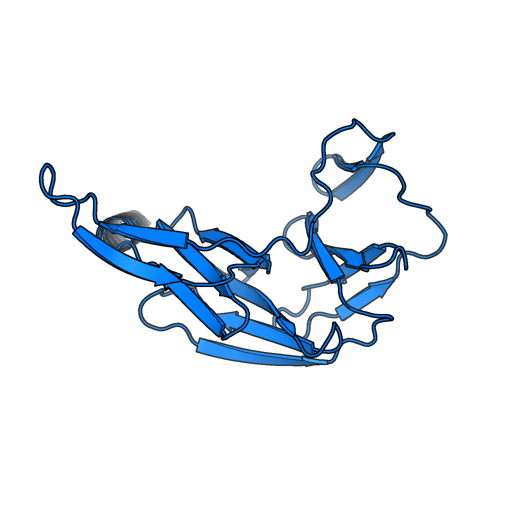 ? -13.858 11.525 15.773 1.00 66.69 66 GLY A O 1
ATOM 518 N N . GLN A 1 67 ? -13.881 9.687 14.485 1.00 73.81 67 GLN A N 1
ATOM 519 C CA . GLN A 1 67 ? -13.720 8.717 15.582 1.00 73.81 67 GLN A CA 1
ATOM 520 C C . GLN A 1 67 ? -12.287 8.670 16.165 1.00 73.81 67 GLN A C 1
ATOM 522 O O . GLN A 1 67 ? -11.954 7.782 16.948 1.00 73.81 67 GLN A O 1
ATOM 527 N N . GLY A 1 68 ? -11.432 9.633 15.809 1.00 77.88 68 GLY A N 1
ATOM 528 C CA . GLY A 1 68 ? -10.068 9.774 16.319 1.00 77.88 68 GLY A CA 1
ATOM 529 C C . GLY A 1 68 ? -9.000 9.151 15.419 1.00 77.88 68 GLY A C 1
ATOM 530 O O . GLY A 1 68 ? -9.222 8.892 14.236 1.00 77.88 68 GLY A O 1
ATOM 531 N N . SER A 1 69 ? -7.817 8.940 15.993 1.00 82.56 69 SER A N 1
ATOM 532 C CA . SER A 1 69 ? -6.645 8.390 15.305 1.00 82.56 69 SER A CA 1
ATOM 533 C C . SER A 1 69 ? -6.115 7.156 16.031 1.00 82.56 69 SER A C 1
ATOM 535 O O . SER A 1 69 ? -6.295 6.994 17.242 1.00 82.56 69 SER A O 1
ATOM 537 N N . ALA A 1 70 ? -5.414 6.300 15.297 1.00 85.75 70 ALA A N 1
ATOM 538 C CA . ALA A 1 70 ? -4.755 5.125 15.845 1.00 85.75 70 ALA A CA 1
ATOM 539 C C . ALA A 1 70 ? -3.391 4.901 15.193 1.00 85.75 70 ALA A C 1
ATOM 541 O O . ALA A 1 70 ? -3.086 5.447 14.133 1.00 85.75 70 ALA A O 1
ATOM 542 N N . VAL A 1 71 ? -2.571 4.081 15.845 1.00 88.12 71 VAL A N 1
ATOM 543 C CA . VAL A 1 71 ? -1.324 3.575 15.278 1.00 88.12 71 VAL A CA 1
ATOM 544 C C . VAL A 1 71 ? -1.565 2.167 14.763 1.00 88.12 71 VAL A C 1
ATOM 546 O O . VAL A 1 71 ? -1.985 1.292 15.523 1.00 88.12 71 VAL A O 1
ATOM 549 N N . LEU A 1 72 ? -1.267 1.948 13.488 1.00 90.75 72 LEU A N 1
ATOM 550 C CA . LEU A 1 72 ? -1.142 0.615 12.923 1.00 90.75 72 LEU A CA 1
ATOM 551 C C . LEU A 1 72 ? 0.311 0.161 13.083 1.00 90.75 72 LEU A C 1
ATOM 553 O O . LEU A 1 72 ? 1.219 0.776 12.535 1.00 90.75 72 LEU A O 1
ATOM 557 N N . ASP A 1 73 ? 0.522 -0.879 13.880 1.00 89.44 73 ASP A N 1
ATOM 558 C CA . ASP A 1 73 ? 1.817 -1.461 14.225 1.00 89.44 73 ASP A CA 1
ATOM 559 C C . ASP A 1 73 ? 2.089 -2.676 13.331 1.00 89.44 73 ASP A C 1
ATOM 561 O O . ASP A 1 73 ? 1.327 -3.648 13.325 1.00 89.44 73 ASP A O 1
ATOM 565 N N . PHE A 1 74 ? 3.190 -2.615 12.591 1.00 89.56 74 PHE A N 1
ATOM 566 C CA . PHE A 1 74 ? 3.642 -3.628 11.648 1.00 89.56 74 PHE A CA 1
ATOM 567 C C . PHE A 1 74 ? 4.823 -4.451 12.179 1.00 89.56 74 PHE A C 1
ATOM 569 O O . PHE A 1 74 ? 5.564 -5.040 11.399 1.00 89.56 74 PHE A O 1
ATOM 576 N N . HIS A 1 75 ? 5.037 -4.527 13.497 1.00 84.75 75 HIS A N 1
ATOM 577 C CA . HIS A 1 75 ? 6.083 -5.391 14.057 1.00 84.75 75 HIS A CA 1
ATOM 578 C C . HIS A 1 75 ? 5.985 -6.844 13.553 1.00 84.75 75 HIS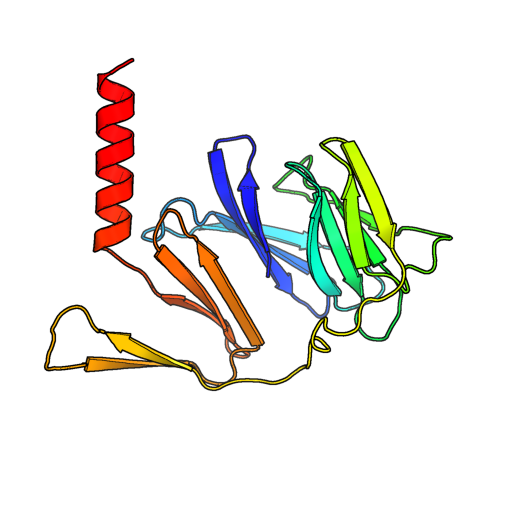 A C 1
ATOM 580 O O . HIS A 1 75 ? 6.993 -7.536 13.422 1.00 84.75 75 HIS A O 1
ATOM 586 N N . ASN A 1 76 ? 4.766 -7.290 13.242 1.00 84.88 76 ASN A N 1
ATOM 587 C CA . ASN A 1 76 ? 4.511 -8.465 12.424 1.00 84.88 76 ASN A CA 1
ATOM 588 C C . ASN A 1 76 ? 3.784 -8.040 11.141 1.00 84.88 76 ASN A C 1
ATOM 590 O O . ASN A 1 76 ? 2.569 -7.858 11.157 1.00 84.88 76 ASN A O 1
ATOM 594 N N . ASP A 1 77 ? 4.514 -7.930 10.030 1.00 79.00 77 ASP A N 1
ATOM 595 C CA . ASP A 1 77 ? 3.982 -7.469 8.737 1.00 79.00 77 ASP A CA 1
ATOM 596 C C . ASP A 1 77 ? 2.801 -8.315 8.224 1.00 79.00 77 ASP A C 1
ATOM 598 O O . ASP A 1 77 ? 1.935 -7.815 7.515 1.00 79.00 77 ASP A O 1
ATOM 602 N N . LYS A 1 78 ? 2.715 -9.595 8.618 1.00 82.38 78 LYS A N 1
ATOM 603 C CA . LYS A 1 78 ? 1.613 -10.498 8.230 1.00 82.38 78 LYS A CA 1
ATOM 604 C C . LYS A 1 78 ? 0.413 -10.445 9.171 1.00 82.38 78 LYS A C 1
ATOM 606 O O . LYS A 1 78 ? -0.641 -11.000 8.866 1.00 82.38 78 LYS A O 1
ATOM 611 N N . ARG A 1 79 ? 0.579 -9.845 10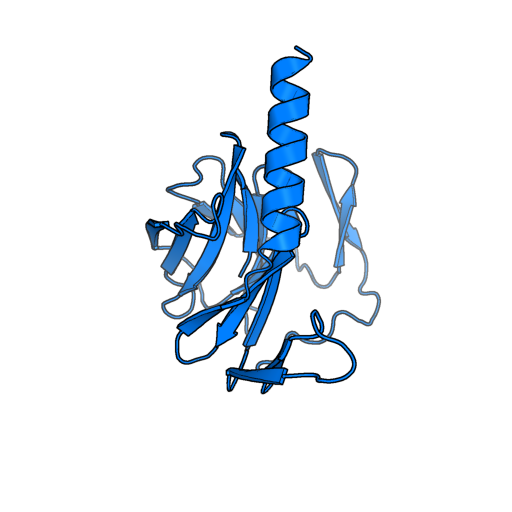.349 1.00 86.00 79 ARG A N 1
ATOM 612 C CA . ARG A 1 79 ? -0.473 -9.654 11.354 1.00 86.00 79 ARG A CA 1
ATOM 613 C C . ARG A 1 79 ? -0.314 -8.282 12.004 1.00 86.00 79 ARG A C 1
ATOM 615 O O . ARG A 1 79 ? -0.015 -8.220 13.202 1.00 86.00 79 ARG A O 1
ATOM 622 N N . PRO A 1 80 ? -0.474 -7.197 11.230 1.00 87.62 80 PRO A N 1
ATOM 623 C CA . PRO A 1 80 ? -0.422 -5.870 11.800 1.00 87.62 80 PRO A CA 1
ATOM 624 C C . PRO A 1 80 ? -1.529 -5.717 12.840 1.00 87.62 80 PRO A C 1
ATOM 626 O O . PRO A 1 80 ? -2.611 -6.297 12.724 1.00 87.62 80 PRO A O 1
ATOM 629 N N . SER A 1 81 ? -1.223 -4.964 13.887 1.00 87.50 81 SER A N 1
ATOM 630 C CA . SER A 1 81 ? -2.119 -4.757 15.021 1.00 87.50 81 SER A CA 1
ATOM 631 C C . SER A 1 81 ? -2.381 -3.277 15.209 1.00 87.50 81 SER A C 1
ATOM 633 O O . SER A 1 81 ? -1.525 -2.445 14.922 1.00 87.50 81 SER A O 1
ATOM 635 N N . LEU A 1 82 ? -3.569 -2.940 15.690 1.00 87.12 82 LEU A N 1
ATOM 636 C CA . LEU A 1 82 ? -3.987 -1.558 15.820 1.00 87.12 82 LEU A CA 1
ATOM 637 C C . LEU A 1 82 ? -4.039 -1.157 17.288 1.00 87.12 82 LEU A C 1
ATOM 639 O O . LEU A 1 82 ? -4.584 -1.872 18.129 1.00 87.12 82 LEU A O 1
ATOM 643 N N . LYS A 1 83 ? -3.458 0.000 17.593 1.00 85.12 83 LYS A N 1
ATOM 644 C CA . LYS A 1 83 ? -3.444 0.595 18.929 1.00 85.12 83 LYS A CA 1
ATOM 645 C C . LYS A 1 83 ? -4.122 1.956 18.862 1.00 85.12 83 LYS A C 1
ATOM 647 O O . LYS A 1 83 ? -3.582 2.901 18.287 1.00 85.12 83 LYS A O 1
ATOM 652 N N . ILE A 1 84 ? -5.320 2.047 19.436 1.00 78.56 84 ILE A N 1
ATOM 653 C CA . ILE A 1 84 ? -6.071 3.303 19.519 1.00 78.56 84 ILE A CA 1
ATOM 654 C C . ILE A 1 84 ? -5.324 4.265 20.444 1.00 78.56 84 ILE A C 1
ATOM 656 O O . ILE A 1 84 ? -4.965 3.907 21.567 1.00 78.56 84 ILE A O 1
ATOM 660 N N . ILE A 1 85 ? -5.114 5.499 19.985 1.00 69.56 85 ILE A N 1
ATOM 661 C CA . ILE A 1 85 ? -4.499 6.545 20.801 1.00 69.56 85 ILE A CA 1
ATOM 662 C C . ILE A 1 85 ? -5.608 7.186 21.645 1.00 69.56 85 ILE A C 1
ATOM 664 O O . ILE A 1 85 ? -6.369 8.021 21.159 1.00 69.56 85 ILE A O 1
ATOM 668 N N . GLN A 1 86 ? -5.733 6.782 22.910 1.00 61.00 86 GLN A N 1
ATOM 669 C CA . GLN A 1 86 ? -6.705 7.372 23.836 1.00 61.00 86 GLN A CA 1
ATOM 670 C C . GLN A 1 86 ? -6.163 8.672 24.453 1.00 61.00 86 GLN A C 1
ATOM 672 O O . GLN A 1 86 ? -5.022 8.724 24.904 1.00 61.00 86 GLN A O 1
ATOM 677 N N . GLY A 1 87 ? -6.996 9.716 24.518 1.00 49.50 87 GLY A N 1
ATOM 678 C CA . GLY A 1 87 ? -6.737 10.902 25.348 1.00 49.50 87 GLY A CA 1
ATOM 679 C C . GLY A 1 87 ? -5.969 12.059 24.700 1.00 49.50 87 GLY A C 1
ATOM 680 O O . GLY A 1 87 ? -5.744 13.062 25.371 1.00 49.50 87 GLY A O 1
ATOM 681 N N . ILE A 1 88 ? -5.613 11.981 23.413 1.00 50.88 88 ILE A N 1
ATOM 682 C CA . ILE A 1 88 ? -5.035 13.115 22.675 1.00 50.88 88 ILE A CA 1
ATOM 683 C C . ILE A 1 88 ? -5.998 13.486 21.544 1.00 50.88 88 ILE A C 1
ATOM 685 O O . ILE A 1 88 ? -6.048 12.769 20.543 1.00 50.88 88 ILE A O 1
ATOM 689 N N . PRO A 1 89 ? -6.773 14.581 21.659 1.00 51.44 89 PRO A N 1
ATOM 690 C CA . PRO A 1 89 ? -7.504 15.112 20.518 1.00 51.44 89 PRO A CA 1
ATOM 691 C C . PRO A 1 89 ? -6.479 15.591 19.482 1.00 51.44 89 PRO A C 1
ATOM 693 O O . PRO A 1 89 ? -5.959 16.702 19.561 1.00 51.44 89 PRO A O 1
ATOM 696 N N . MET A 1 90 ? -6.142 14.730 18.518 1.00 53.84 90 MET A N 1
ATOM 697 C CA . MET A 1 90 ? -5.256 15.060 17.401 1.00 53.84 90 MET A CA 1
ATOM 698 C C . MET A 1 90 ? -6.006 15.944 16.395 1.00 53.84 90 MET A C 1
ATOM 700 O O . MET A 1 90 ? -6.343 15.517 15.295 1.00 53.84 90 MET A O 1
ATOM 704 N N . GLN A 1 91 ? -6.285 17.187 16.793 1.00 51.66 91 GLN A N 1
ATOM 705 C CA . GLN A 1 91 ? -6.800 18.244 15.911 1.00 51.66 91 GLN A CA 1
ATOM 706 C C . GLN A 1 91 ? -5.679 18.910 15.085 1.00 51.66 91 GLN A C 1
ATOM 708 O O . GLN A 1 91 ? -5.940 19.836 14.323 1.00 51.66 91 GLN A O 1
ATOM 713 N N . GLY A 1 92 ? -4.432 18.454 15.247 1.00 49.81 92 GLY A N 1
ATOM 714 C CA . GLY A 1 92 ? -3.239 18.999 14.603 1.00 49.81 92 GLY A CA 1
ATOM 715 C C . GLY A 1 92 ? -2.603 18.061 13.575 1.00 49.81 92 GLY A C 1
ATOM 716 O O . GLY A 1 92 ? -2.927 16.873 13.505 1.00 49.81 92 GLY A O 1
ATOM 717 N N . SER A 1 93 ? -1.673 18.601 12.787 1.00 51.16 93 SER A N 1
ATOM 718 C CA . SER A 1 93 ? -0.804 17.801 11.916 1.00 51.16 93 SER A CA 1
ATOM 719 C C . SER A 1 93 ? 0.261 17.098 12.766 1.00 51.16 93 SER A C 1
ATOM 721 O O . SER A 1 93 ? 0.793 17.706 13.701 1.00 51.16 93 SER A O 1
ATOM 723 N N . LEU A 1 94 ? 0.556 15.823 12.481 1.00 54.34 94 LEU A N 1
ATOM 724 C CA . LEU A 1 94 ? 1.668 15.124 13.128 1.00 54.34 94 LEU A CA 1
ATOM 725 C C . LEU A 1 94 ? 2.962 15.426 12.381 1.00 54.34 94 LEU A C 1
ATOM 727 O O . LEU A 1 94 ? 3.114 15.088 11.211 1.00 54.34 94 LEU A O 1
ATOM 731 N N . VAL A 1 95 ? 3.908 16.039 13.084 1.00 50.59 95 VAL A N 1
ATOM 732 C CA . VAL A 1 95 ? 5.252 16.307 12.580 1.00 50.59 95 VAL A CA 1
ATOM 733 C C . VAL A 1 95 ? 6.207 15.294 13.192 1.00 50.59 95 VAL A C 1
ATOM 735 O O . VAL A 1 95 ? 6.265 15.131 14.413 1.00 50.59 95 VAL A O 1
ATOM 738 N N . ARG A 1 96 ? 6.971 14.609 12.342 1.00 50.50 96 ARG A N 1
ATOM 739 C CA . ARG A 1 96 ? 8.011 13.667 12.761 1.00 50.50 96 ARG A CA 1
ATOM 740 C C . ARG A 1 96 ? 9.099 14.398 13.561 1.00 50.50 96 ARG A C 1
ATOM 742 O O . ARG A 1 96 ? 9.711 15.340 13.063 1.00 50.50 96 ARG A O 1
ATOM 749 N N . LEU A 1 97 ? 9.340 13.962 14.798 1.00 48.19 97 LEU A N 1
ATOM 750 C CA . LEU A 1 97 ? 10.412 14.445 15.673 1.00 48.19 97 LEU A CA 1
ATOM 751 C C . LEU A 1 97 ? 11.570 13.441 15.664 1.00 48.19 97 LEU A C 1
ATOM 753 O O . LEU A 1 97 ? 11.617 12.503 16.461 1.00 48.19 97 LEU A O 1
ATOM 757 N N . GLY A 1 98 ? 12.524 13.646 14.758 1.00 54.16 98 GLY A N 1
ATOM 758 C CA . GLY A 1 98 ? 13.676 12.753 14.631 1.00 54.16 98 GLY A CA 1
ATOM 759 C C . GLY A 1 98 ? 13.266 11.330 14.233 1.00 54.16 98 GLY A C 1
ATOM 760 O O . GLY A 1 98 ? 12.421 11.148 13.358 1.00 54.16 98 GLY A O 1
ATOM 761 N N . ASN A 1 99 ? 13.879 10.318 14.853 1.00 45.22 99 ASN A N 1
ATOM 762 C CA . ASN A 1 99 ? 13.632 8.909 14.524 1.00 45.22 99 ASN A CA 1
ATOM 763 C C . ASN A 1 99 ? 12.649 8.198 15.467 1.00 45.22 99 ASN A C 1
ATOM 765 O O . ASN A 1 99 ? 12.114 7.165 15.071 1.00 45.22 99 ASN A O 1
ATOM 769 N N . ASP A 1 100 ? 12.365 8.770 16.644 1.00 40.31 100 ASP A N 1
ATOM 770 C CA . ASP A 1 100 ? 11.707 8.050 17.746 1.00 40.31 100 ASP A CA 1
ATOM 771 C C . ASP A 1 100 ? 10.442 8.745 18.289 1.00 40.31 100 ASP A C 1
ATOM 773 O O . ASP A 1 100 ? 9.840 8.264 19.250 1.00 40.31 100 ASP A O 1
ATOM 777 N N . GLY A 1 101 ? 10.016 9.878 17.717 1.00 42.59 101 GLY A N 1
ATOM 778 C CA . GLY A 1 101 ? 8.880 10.638 18.247 1.00 42.59 101 GLY A CA 1
ATOM 779 C C . GLY A 1 101 ? 8.084 11.418 17.205 1.00 42.59 101 GLY A C 1
ATOM 780 O O . GLY A 1 101 ? 8.531 11.635 16.082 1.00 42.59 101 GLY A O 1
ATOM 781 N N . PHE A 1 102 ? 6.894 11.871 17.604 1.00 55.88 102 PHE A N 1
ATOM 782 C CA . PHE A 1 102 ? 6.010 12.728 16.807 1.00 55.88 102 PHE A CA 1
ATOM 783 C C . PHE A 1 102 ? 5.472 13.867 17.677 1.00 55.88 102 PHE A C 1
ATOM 785 O O . PHE A 1 102 ? 5.097 13.646 18.829 1.00 55.88 102 PHE A O 1
ATOM 792 N N . ALA A 1 103 ? 5.434 15.082 17.128 1.00 48.97 103 ALA A N 1
ATOM 793 C CA . ALA A 1 103 ? 4.783 16.244 17.723 1.00 48.97 103 ALA A CA 1
ATOM 794 C C . ALA A 1 103 ? 3.416 16.455 17.078 1.00 48.97 103 ALA A C 1
ATOM 796 O O . ALA A 1 103 ? 3.286 16.386 15.858 1.00 48.97 103 ALA A O 1
ATOM 797 N N . VAL A 1 104 ? 2.416 16.796 17.890 1.00 53.53 104 VAL A N 1
ATOM 798 C CA . VAL A 1 104 ? 1.149 17.351 17.402 1.00 53.53 104 VAL A CA 1
ATOM 799 C C . VAL A 1 104 ? 1.334 18.864 17.295 1.00 53.53 104 VAL A C 1
ATOM 801 O O . VAL A 1 104 ? 1.480 19.533 18.317 1.00 53.53 104 VAL A O 1
ATOM 804 N N . THR A 1 105 ? 1.346 19.414 16.082 1.00 47.66 105 THR A N 1
ATOM 805 C CA . THR A 1 105 ? 1.385 20.871 15.871 1.00 47.66 105 THR A CA 1
ATOM 806 C C . THR A 1 105 ? 0.004 21.386 15.484 1.00 47.66 105 THR A C 1
ATOM 808 O O . THR A 1 105 ? -0.725 20.698 14.768 1.00 47.66 105 THR A O 1
ATOM 811 N N . SER A 1 106 ? -0.351 22.596 15.930 1.00 44.66 106 SER A N 1
ATOM 812 C CA . SER A 1 106 ? -1.593 23.290 15.553 1.00 44.66 106 SER A CA 1
ATOM 813 C C . SER A 1 106 ? -1.844 23.216 14.039 1.00 44.66 106 SER A C 1
ATOM 815 O O . SER A 1 106 ? -0.876 23.227 13.274 1.00 44.66 106 SER A O 1
ATOM 817 N N . PRO A 1 107 ? -3.109 23.114 13.593 1.00 44.62 107 PRO A N 1
ATOM 818 C CA . PRO A 1 107 ? -3.421 22.877 12.192 1.00 44.62 107 PRO A CA 1
ATOM 819 C C . PRO A 1 107 ? -2.891 24.030 11.337 1.00 44.62 107 PRO A C 1
ATOM 821 O O . PRO A 1 107 ? -3.366 25.159 11.430 1.00 44.62 107 PRO A O 1
ATOM 824 N N . VAL A 1 108 ? -1.895 23.737 10.504 1.00 39.12 108 VAL A N 1
ATOM 825 C CA . VAL A 1 108 ? -1.663 24.515 9.291 1.00 39.12 108 VAL A CA 1
ATOM 826 C C . VAL A 1 108 ? -2.764 24.078 8.334 1.00 39.12 108 VAL A C 1
ATOM 828 O O . VAL A 1 108 ? -2.878 22.892 8.015 1.00 39.12 108 VAL A O 1
ATOM 831 N N . GLU A 1 109 ? -3.633 25.016 7.960 1.00 43.31 109 GLU A N 1
ATOM 832 C CA . GLU A 1 109 ? -4.592 24.817 6.876 1.00 43.31 109 GLU A CA 1
ATOM 833 C C . GLU A 1 109 ? -3.872 24.243 5.646 1.00 43.31 109 GLU A C 1
ATOM 835 O O . GLU A 1 109 ? -2.780 24.691 5.303 1.00 43.31 109 GLU A O 1
ATOM 840 N N . ALA A 1 110 ? -4.525 23.275 4.994 1.00 37.22 110 ALA A N 1
ATOM 841 C CA . ALA A 1 110 ? -4.074 22.474 3.850 1.00 37.22 110 ALA A CA 1
ATOM 842 C C . ALA A 1 110 ? -3.455 21.100 4.177 1.00 37.22 110 ALA A C 1
ATOM 844 O O . ALA A 1 110 ? -2.400 20.727 3.676 1.00 37.22 110 ALA A O 1
ATOM 845 N N . THR A 1 111 ? -4.196 20.254 4.892 1.00 39.59 111 THR A N 1
ATOM 846 C CA . THR A 1 111 ? -4.440 18.923 4.307 1.00 39.59 111 THR A CA 1
ATOM 847 C C . THR A 1 111 ? -5.747 19.050 3.532 1.00 39.59 111 THR A C 1
ATOM 849 O O . THR A 1 111 ? -6.716 19.541 4.121 1.00 39.59 111 THR A O 1
ATOM 852 N N . PRO A 1 112 ? -5.820 18.690 2.235 1.00 35.81 112 PRO A N 1
ATOM 853 C CA . PRO A 1 112 ? -7.118 18.567 1.592 1.00 35.81 112 PRO A CA 1
ATOM 854 C C . PRO A 1 112 ? -7.941 17.643 2.482 1.00 35.81 112 PRO A C 1
ATOM 856 O O . PRO A 1 112 ? -7.425 16.625 2.953 1.00 35.81 112 PRO A O 1
ATOM 859 N N . ALA A 1 113 ? -9.190 18.013 2.763 1.00 38.25 113 ALA A N 1
ATOM 860 C CA . ALA A 1 113 ? -10.139 17.036 3.262 1.00 38.25 113 ALA A CA 1
ATOM 861 C C . ALA A 1 113 ? -10.001 15.822 2.341 1.00 38.25 113 ALA A C 1
ATOM 863 O O . ALA A 1 113 ? -10.169 15.982 1.129 1.00 38.25 113 ALA A O 1
ATOM 864 N N . LEU A 1 114 ? -9.596 14.674 2.897 1.00 49.53 114 LEU A N 1
ATOM 865 C CA . LEU A 1 114 ? -9.612 13.383 2.220 1.00 49.53 114 LEU A CA 1
ATOM 866 C C . LEU A 1 114 ? -11.070 13.164 1.838 1.00 49.53 114 LEU A C 1
ATOM 868 O O . LEU A 1 114 ? -11.900 12.746 2.640 1.00 49.53 114 LEU A O 1
ATOM 872 N N . SER A 1 115 ? -11.416 13.684 0.673 1.00 41.59 115 SER A N 1
ATOM 873 C CA . SER A 1 115 ? -12.768 13.717 0.173 1.00 41.59 115 SER A CA 1
ATOM 874 C C . SER A 1 115 ? -12.968 12.359 -0.471 1.00 41.59 115 SER A C 1
ATOM 876 O O . SER A 1 115 ? -12.069 11.870 -1.153 1.00 41.59 115 SER A O 1
ATOM 878 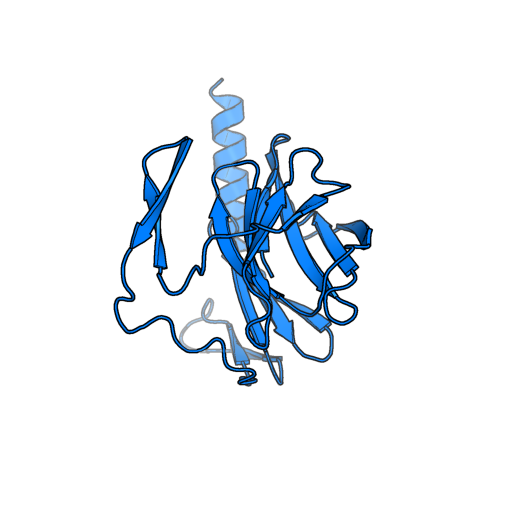N N . ASP A 1 116 ? -14.150 11.768 -0.311 1.00 52.56 116 ASP A N 1
ATOM 879 C CA . ASP A 1 116 ? -14.622 10.638 -1.128 1.00 52.56 116 ASP A CA 1
ATOM 880 C C . ASP A 1 116 ? -14.817 11.070 -2.606 1.00 52.56 116 ASP A C 1
ATOM 882 O O . ASP A 1 116 ? -15.804 10.741 -3.266 1.00 52.56 116 ASP A O 1
ATOM 886 N N . SER A 1 117 ? -13.914 11.899 -3.138 1.00 61.84 117 SER A N 1
ATOM 887 C CA . SER A 1 117 ? -13.919 12.368 -4.508 1.00 61.84 117 SER A CA 1
ATOM 888 C C . SER A 1 117 ? -13.277 11.303 -5.374 1.00 61.84 117 SER A C 1
ATOM 890 O O . SER A 1 117 ? -12.060 11.151 -5.428 1.00 61.84 117 SER A O 1
ATOM 892 N N . PHE A 1 118 ? -14.135 10.572 -6.059 1.00 71.06 118 PHE A N 1
ATOM 893 C CA . PHE A 1 118 ? -13.748 9.659 -7.111 1.00 71.06 118 PHE A CA 1
ATOM 894 C C . PHE A 1 118 ? -13.279 10.448 -8.332 1.00 71.06 118 PHE A C 1
ATOM 896 O O . PHE A 1 118 ? -14.002 11.325 -8.813 1.00 71.06 118 PHE A O 1
ATOM 903 N N . VAL A 1 119 ? -12.097 10.124 -8.850 1.00 78.94 119 VAL A N 1
ATOM 904 C CA . VAL A 1 119 ? -11.546 10.743 -10.060 1.00 78.94 119 VAL A CA 1
ATOM 905 C C . VAL A 1 119 ? -11.437 9.692 -11.159 1.00 78.94 119 VAL A C 1
ATOM 907 O O . VAL A 1 119 ? -10.983 8.575 -10.928 1.00 78.94 119 VAL A O 1
ATOM 910 N N . ASP A 1 120 ? -11.878 10.033 -12.366 1.00 78.25 120 ASP A N 1
ATOM 911 C CA . ASP A 1 120 ? -11.606 9.209 -13.540 1.00 78.25 120 ASP A CA 1
ATOM 912 C C . ASP A 1 120 ? -10.178 9.482 -14.023 1.00 78.25 120 ASP A C 1
ATOM 914 O O . ASP A 1 120 ? -9.848 10.614 -14.381 1.00 78.25 120 ASP A O 1
ATOM 918 N N . THR A 1 121 ? -9.349 8.443 -14.079 1.00 75.06 121 THR A N 1
ATOM 919 C CA . THR A 1 121 ? -7.935 8.542 -14.458 1.00 75.06 121 THR A CA 1
ATOM 920 C C . THR A 1 121 ? -7.706 7.875 -15.810 1.00 75.06 121 THR A C 1
ATOM 922 O O . THR A 1 121 ? -8.005 6.697 -15.997 1.00 75.06 121 THR A O 1
ATOM 925 N N . SER A 1 122 ? -7.151 8.616 -16.770 1.00 75.38 122 SER A N 1
ATOM 926 C CA . SER A 1 122 ? -6.709 8.061 -18.055 1.00 75.38 122 SER A CA 1
ATOM 927 C C . SER A 1 122 ? -5.223 7.741 -18.013 1.00 75.38 122 SER A C 1
ATOM 929 O O . SER A 1 122 ? -4.400 8.626 -17.784 1.00 75.38 122 SER A O 1
ATOM 931 N N . VAL A 1 123 ? -4.874 6.489 -18.298 1.00 76.25 123 VAL A N 1
ATOM 932 C CA . VAL A 1 123 ? -3.481 6.056 -18.412 1.00 76.25 123 VAL A CA 1
ATOM 933 C C . VAL A 1 123 ? -3.020 6.266 -19.850 1.00 76.25 123 VAL A C 1
ATOM 935 O O . VAL A 1 123 ? -3.611 5.739 -20.797 1.00 76.25 123 VAL A O 1
ATOM 938 N N . ILE A 1 124 ? -1.964 7.059 -20.017 1.00 72.44 124 ILE A N 1
ATOM 939 C CA . ILE A 1 124 ? -1.414 7.440 -21.320 1.00 72.44 124 ILE A CA 1
ATOM 940 C C . ILE A 1 124 ? 0.042 6.990 -21.381 1.00 72.44 124 ILE A C 1
ATOM 942 O O . ILE A 1 124 ? 0.843 7.355 -20.521 1.00 72.44 124 ILE A O 1
ATOM 946 N N . ASP A 1 125 ? 0.387 6.230 -22.415 1.00 68.25 125 ASP A N 1
ATOM 947 C CA . ASP A 1 125 ? 1.769 5.908 -22.731 1.00 68.25 125 ASP A CA 1
ATOM 948 C C . ASP A 1 125 ? 2.425 7.103 -23.434 1.00 68.25 125 ASP A C 1
ATOM 950 O O . ASP A 1 125 ? 1.954 7.593 -24.465 1.00 68.25 125 ASP A O 1
ATOM 954 N N . ILE A 1 126 ? 3.514 7.583 -22.839 1.00 67.88 126 ILE A N 1
ATOM 955 C CA . ILE A 1 126 ? 4.331 8.689 -23.344 1.00 67.88 126 ILE A CA 1
ATOM 956 C C . ILE A 1 126 ? 5.712 8.225 -23.821 1.00 67.88 126 ILE A C 1
ATOM 958 O O . ILE A 1 126 ? 6.539 9.062 -24.170 1.00 67.88 126 ILE A O 1
ATOM 962 N N . ALA A 1 127 ? 5.991 6.918 -23.831 1.00 66.50 127 ALA A N 1
ATOM 963 C CA . ALA A 1 127 ? 7.284 6.383 -24.253 1.00 66.50 127 ALA A CA 1
ATOM 964 C C . ALA A 1 127 ? 7.545 6.589 -25.755 1.00 66.50 127 ALA A C 1
ATOM 966 O O . ALA A 1 127 ? 8.696 6.730 -26.161 1.00 66.50 127 ALA A O 1
ATOM 967 N N . ASN A 1 128 ? 6.486 6.658 -26.567 1.00 60.84 128 ASN A N 1
ATOM 968 C CA . ASN A 1 128 ? 6.561 6.797 -28.021 1.00 60.84 128 ASN A CA 1
ATOM 969 C C . ASN A 1 128 ? 6.070 8.176 -28.486 1.00 60.84 128 ASN A C 1
ATOM 971 O O . ASN A 1 128 ? 5.074 8.290 -29.191 1.00 60.84 128 ASN A O 1
ATOM 975 N N . LEU A 1 129 ? 6.756 9.252 -28.093 1.00 56.06 129 LEU A N 1
ATOM 976 C CA . LEU A 1 129 ? 6.440 10.583 -28.625 1.00 56.06 129 LEU A CA 1
ATOM 977 C C . LEU A 1 129 ? 6.759 10.668 -30.133 1.00 56.06 129 LEU A C 1
ATOM 979 O O . LEU A 1 129 ? 7.811 10.179 -30.550 1.00 56.06 129 LEU A O 1
ATOM 983 N N . PRO A 1 130 ? 5.906 11.324 -30.950 1.00 58.25 130 PRO A N 1
ATOM 984 C CA . PRO A 1 130 ? 4.779 12.186 -30.561 1.00 58.25 130 PRO A CA 1
ATOM 985 C C . PRO A 1 130 ? 3.435 11.468 -30.334 1.00 58.25 130 PRO A C 1
ATOM 987 O O . PRO A 1 130 ? 2.505 12.094 -29.820 1.00 58.25 130 PRO A O 1
ATOM 990 N N . ASP A 1 131 ? 3.328 10.184 -30.671 1.00 60.97 131 ASP A N 1
ATOM 991 C CA . ASP A 1 131 ? 2.089 9.410 -30.588 1.00 60.97 131 ASP A CA 1
ATOM 992 C C . ASP A 1 131 ? 1.805 8.985 -29.140 1.00 60.97 131 ASP A C 1
ATOM 994 O O . ASP A 1 131 ? 2.152 7.899 -28.681 1.00 60.97 131 ASP A O 1
ATOM 998 N N . ARG A 1 132 ? 1.147 9.875 -28.389 1.00 63.28 132 ARG A N 1
ATOM 999 C CA . ARG A 1 132 ? 0.607 9.548 -27.064 1.00 63.28 132 ARG A CA 1
ATOM 1000 C C . ARG A 1 132 ? -0.514 8.531 -27.225 1.00 63.28 132 ARG A C 1
ATOM 1002 O O . ARG A 1 132 ? -1.611 8.877 -27.666 1.00 63.28 132 ARG A O 1
ATOM 1009 N N . VAL A 1 133 ? -0.256 7.288 -26.841 1.00 72.56 133 VAL A N 1
ATOM 1010 C CA . VAL A 1 133 ? -1.257 6.223 -26.916 1.00 72.56 133 VAL A CA 1
ATOM 1011 C C . VAL A 1 133 ? -2.001 6.169 -25.590 1.00 72.56 133 VAL A C 1
ATOM 1013 O O . VAL A 1 133 ? -1.424 5.868 -24.547 1.00 72.56 133 VAL A O 1
ATOM 1016 N N . ARG A 1 134 ? -3.305 6.460 -25.607 1.00 72.44 134 ARG A N 1
ATOM 1017 C CA . ARG A 1 134 ? -4.170 6.163 -24.459 1.00 72.44 134 ARG A CA 1
ATOM 1018 C C . ARG A 1 134 ? -4.243 4.647 -24.308 1.00 72.44 134 ARG A C 1
ATOM 1020 O O . ARG A 1 134 ? -4.676 3.969 -25.236 1.00 72.44 134 ARG A O 1
ATOM 1027 N N . VAL A 1 135 ? -3.818 4.133 -23.159 1.00 76.50 135 VAL A N 1
ATOM 1028 C CA . VAL A 1 135 ? -3.754 2.689 -22.914 1.00 76.50 135 VAL A CA 1
ATOM 1029 C C . VAL A 1 135 ? -5.101 2.195 -22.393 1.00 76.50 135 VAL A C 1
ATOM 1031 O O . VAL A 1 135 ? -5.673 1.269 -22.957 1.00 76.50 135 VAL A O 1
ATOM 1034 N N . PHE A 1 136 ? -5.630 2.836 -21.344 1.00 80.94 136 PHE A N 1
ATOM 1035 C CA . PHE A 1 136 ? -6.940 2.533 -20.758 1.00 80.94 136 PHE A CA 1
ATOM 1036 C C . PHE A 1 136 ? -7.408 3.649 -19.814 1.00 80.94 136 PHE A C 1
ATOM 1038 O O . PHE A 1 136 ? -6.660 4.577 -19.501 1.00 80.94 136 PHE A O 1
ATOM 1045 N N . ASP A 1 137 ? -8.652 3.532 -19.353 1.00 84.12 137 ASP A N 1
ATOM 1046 C CA . ASP A 1 137 ? -9.231 4.379 -18.314 1.00 84.12 137 ASP A CA 1
ATOM 1047 C C . ASP A 1 137 ? -9.517 3.568 -17.061 1.00 84.12 137 ASP A C 1
ATOM 1049 O O . ASP A 1 137 ? -10.062 2.468 -17.149 1.00 84.12 137 ASP A O 1
ATOM 1053 N N . VAL A 1 138 ? -9.221 4.155 -15.907 1.00 83.81 138 VAL A N 1
ATOM 1054 C CA . VAL A 1 138 ? -9.686 3.678 -14.608 1.00 83.81 138 VAL A CA 1
ATOM 1055 C C . VAL A 1 138 ? -10.750 4.640 -14.120 1.00 83.81 138 VAL A C 1
ATOM 1057 O O . VAL A 1 138 ? -10.518 5.843 -13.987 1.00 83.81 138 VAL A O 1
ATOM 1060 N N . LYS A 1 139 ? -11.950 4.116 -13.903 1.00 86.56 139 LYS A N 1
ATOM 1061 C CA . LYS A 1 139 ? -13.081 4.906 -13.434 1.00 86.56 139 LYS A CA 1
ATOM 1062 C C . LYS A 1 139 ? -13.093 4.929 -11.922 1.00 86.56 139 LYS A C 1
ATOM 1064 O O . LYS A 1 139 ? -12.808 3.923 -11.287 1.00 86.56 139 LYS A O 1
ATOM 1069 N N . ARG A 1 140 ? -13.489 6.071 -11.364 1.00 83.19 140 ARG A N 1
ATOM 1070 C CA . ARG A 1 140 ? -13.738 6.217 -9.928 1.00 83.19 140 ARG A CA 1
ATOM 1071 C C . ARG A 1 140 ? -12.557 5.784 -9.045 1.00 83.19 140 ARG A C 1
ATOM 1073 O O . ARG A 1 140 ? -12.727 5.027 -8.092 1.00 83.19 140 ARG A O 1
ATOM 1080 N N . VAL A 1 141 ? -11.362 6.280 -9.353 1.00 83.50 141 VAL A N 1
ATOM 1081 C CA . VAL A 1 141 ? -10.177 6.122 -8.502 1.00 83.50 141 VAL A CA 1
ATOM 1082 C C . VAL A 1 141 ? -10.378 6.925 -7.221 1.00 83.50 141 VAL A C 1
ATOM 1084 O O . VAL A 1 141 ? -10.711 8.109 -7.278 1.00 83.50 141 VAL A O 1
ATOM 1087 N N . ARG A 1 142 ? -10.184 6.276 -6.071 1.00 85.00 142 ARG A N 1
ATOM 1088 C CA . ARG A 1 142 ? -10.253 6.893 -4.739 1.00 85.00 142 ARG A CA 1
ATOM 1089 C C . ARG A 1 142 ? -8.887 7.140 -4.116 1.00 85.00 142 ARG A C 1
ATOM 1091 O O . ARG A 1 142 ? -8.742 8.062 -3.325 1.00 85.00 142 ARG A O 1
ATOM 1098 N N . GLU A 1 143 ? -7.895 6.321 -4.454 1.00 85.69 143 GLU A N 1
ATOM 1099 C CA . GLU A 1 143 ? -6.540 6.458 -3.929 1.00 85.69 143 GLU A CA 1
ATOM 1100 C C . GLU A 1 143 ? -5.500 6.069 -4.979 1.00 85.69 143 GLU A C 1
ATOM 1102 O O . GLU A 1 143 ? -5.699 5.128 -5.750 1.00 85.69 143 GLU A O 1
ATOM 1107 N N . GLU A 1 144 ? -4.369 6.768 -4.960 1.00 88.19 144 GLU A N 1
ATOM 1108 C CA . GLU A 1 144 ? -3.224 6.544 -5.837 1.00 88.19 144 GLU A CA 1
ATOM 1109 C C . GLU A 1 144 ? -1.938 6.541 -5.006 1.00 88.19 144 GLU A C 1
ATOM 1111 O O . GLU A 1 144 ? -1.729 7.427 -4.178 1.00 88.19 144 GLU A O 1
ATOM 1116 N N . ILE A 1 145 ? -1.074 5.547 -5.222 1.00 87.50 145 ILE A N 1
ATOM 1117 C CA . ILE A 1 145 ? 0.271 5.501 -4.634 1.00 87.50 145 ILE A CA 1
ATOM 1118 C C . ILE A 1 145 ? 1.264 5.049 -5.698 1.00 87.50 145 ILE A C 1
ATOM 1120 O O . ILE A 1 145 ? 1.010 4.076 -6.403 1.00 87.50 145 ILE A O 1
ATOM 1124 N N . THR A 1 146 ? 2.423 5.702 -5.771 1.00 89.62 146 THR A N 1
ATOM 1125 C CA . THR A 1 146 ? 3.520 5.306 -6.663 1.00 89.62 146 THR A CA 1
ATOM 1126 C C . THR A 1 146 ? 4.690 4.744 -5.861 1.00 89.62 146 THR A C 1
ATOM 1128 O O . THR A 1 146 ? 5.132 5.331 -4.877 1.00 89.62 146 THR A O 1
ATOM 1131 N N . ASN A 1 147 ? 5.194 3.584 -6.283 1.00 90.50 147 ASN A N 1
ATOM 1132 C CA . ASN A 1 147 ? 6.482 3.069 -5.846 1.00 90.50 147 ASN A CA 1
ATOM 1133 C C . ASN A 1 147 ? 7.579 3.735 -6.682 1.00 90.50 147 ASN A C 1
ATOM 1135 O O . ASN A 1 147 ? 7.805 3.345 -7.826 1.00 90.50 147 ASN A O 1
ATOM 1139 N N . GLU A 1 148 ? 8.275 4.708 -6.102 1.00 89.19 148 GLU A N 1
ATOM 1140 C CA . GLU A 1 148 ? 9.333 5.467 -6.781 1.00 89.19 148 GLU A CA 1
ATOM 1141 C C . GLU A 1 148 ? 10.521 4.600 -7.232 1.00 89.19 148 GLU A C 1
ATOM 1143 O O . GLU A 1 148 ? 11.194 4.931 -8.207 1.00 89.19 148 GLU A O 1
ATOM 1148 N N . GLU A 1 149 ? 10.776 3.459 -6.583 1.00 87.31 149 GLU A N 1
ATOM 1149 C CA . GLU A 1 149 ? 11.896 2.593 -6.963 1.00 87.31 149 GLU A CA 1
ATOM 1150 C C . GLU A 1 149 ? 11.648 1.841 -8.269 1.00 87.31 149 GLU A C 1
ATOM 1152 O O . GLU A 1 149 ? 12.576 1.632 -9.052 1.00 87.31 149 GLU A O 1
ATOM 1157 N N . THR A 1 150 ? 10.405 1.405 -8.485 1.00 89.94 150 THR A N 1
ATOM 1158 C CA . THR A 1 150 ? 9.993 0.638 -9.675 1.00 89.94 150 THR A CA 1
ATOM 1159 C C . THR A 1 150 ? 9.221 1.486 -10.683 1.00 89.94 150 THR A C 1
ATOM 1161 O O . THR A 1 150 ? 8.969 1.038 -11.799 1.00 89.94 150 THR A O 1
ATOM 1164 N N . GLY A 1 151 ? 8.823 2.702 -10.303 1.00 88.00 151 GLY A N 1
ATOM 1165 C CA . GLY A 1 151 ? 7.921 3.562 -11.064 1.00 88.00 151 GLY A CA 1
ATOM 1166 C C . GLY A 1 151 ? 6.498 3.011 -11.187 1.00 88.00 151 GLY A C 1
ATOM 1167 O O . GLY A 1 151 ? 5.753 3.477 -12.044 1.00 88.00 151 GLY A O 1
ATOM 1168 N N . THR A 1 152 ? 6.134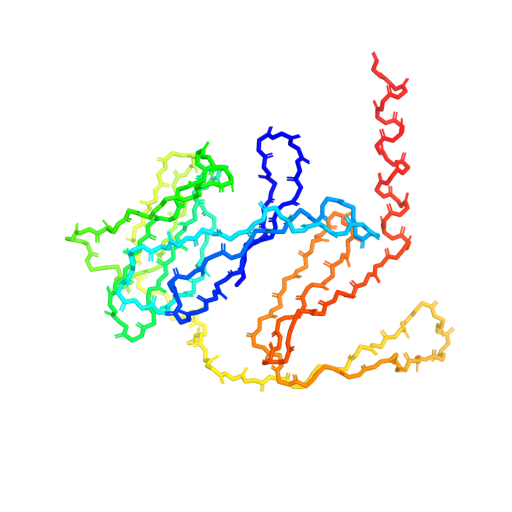 2.000 -10.398 1.00 91.06 152 THR A N 1
ATOM 1169 C CA . THR A 1 152 ? 4.822 1.349 -10.476 1.00 91.06 152 THR A CA 1
ATOM 1170 C C . THR A 1 152 ? 3.780 2.161 -9.717 1.00 91.06 152 THR A C 1
ATOM 1172 O O . THR A 1 152 ? 3.964 2.426 -8.530 1.00 91.06 152 THR A O 1
ATOM 1175 N N . THR A 1 153 ? 2.670 2.501 -10.369 1.00 91.81 153 THR A N 1
ATOM 1176 C CA . THR A 1 153 ? 1.554 3.233 -9.755 1.00 91.81 153 THR A CA 1
ATOM 1177 C C . THR A 1 153 ? 0.383 2.295 -9.478 1.00 91.81 153 THR A C 1
ATOM 1179 O O . THR A 1 153 ? -0.087 1.574 -10.359 1.00 91.81 153 THR A O 1
ATOM 1182 N N . PHE A 1 154 ? -0.094 2.311 -8.239 1.00 93.38 154 PHE A N 1
ATOM 1183 C CA . PHE A 1 154 ? -1.256 1.578 -7.758 1.00 93.38 154 PHE A CA 1
ATOM 1184 C C . PHE A 1 154 ? -2.453 2.522 -7.731 1.00 93.38 154 PHE A C 1
ATOM 1186 O O . PHE A 1 154 ? -2.398 3.558 -7.070 1.00 93.38 154 PHE A O 1
ATOM 1193 N N . LEU A 1 155 ? -3.532 2.152 -8.418 1.00 91.50 155 LEU A N 1
ATOM 1194 C CA . LEU A 1 155 ? -4.784 2.906 -8.441 1.00 91.50 155 LEU A CA 1
ATOM 1195 C C . LEU A 1 155 ? -5.874 2.055 -7.798 1.00 91.50 155 LEU A C 1
ATOM 1197 O O . LEU A 1 155 ? -6.217 0.990 -8.312 1.00 91.50 155 LEU A O 1
ATOM 1201 N N . LEU A 1 156 ? -6.413 2.512 -6.674 1.00 90.25 156 LEU A N 1
ATOM 1202 C CA . LEU A 1 156 ? -7.544 1.868 -6.022 1.00 90.25 156 LEU A CA 1
ATOM 1203 C C . LEU A 1 156 ? -8.826 2.544 -6.482 1.00 90.25 156 LEU A C 1
ATOM 1205 O O . LEU A 1 156 ? -9.040 3.726 -6.216 1.00 90.25 156 LEU A O 1
ATOM 1209 N N . ALA A 1 157 ? -9.668 1.780 -7.160 1.00 89.62 157 ALA A N 1
ATOM 1210 C CA . ALA A 1 157 ? -10.986 2.178 -7.617 1.00 89.62 157 ALA A CA 1
ATOM 1211 C C . ALA A 1 157 ? -12.069 1.357 -6.905 1.00 89.62 157 ALA A C 1
ATOM 1213 O O . ALA A 1 157 ? -11.781 0.438 -6.133 1.00 89.62 157 ALA A O 1
ATOM 1214 N N . ASP A 1 158 ? -13.331 1.700 -7.148 1.00 85.88 158 ASP A N 1
ATOM 1215 C CA . ASP A 1 158 ? -14.469 0.993 -6.547 1.00 85.88 158 ASP A CA 1
ATOM 1216 C C . ASP A 1 158 ? -14.584 -0.470 -6.986 1.00 85.88 158 ASP A C 1
ATOM 1218 O O . ASP A 1 158 ? -15.082 -1.306 -6.234 1.00 85.88 158 ASP A O 1
ATOM 1222 N N . ASP A 1 159 ? -14.132 -0.783 -8.196 1.00 88.50 159 ASP A N 1
ATOM 1223 C CA . ASP A 1 159 ? -14.179 -2.119 -8.786 1.00 88.50 159 ASP A CA 1
ATOM 1224 C C . ASP A 1 159 ? -12.901 -2.937 -8.549 1.00 88.50 159 ASP A C 1
ATOM 1226 O O . ASP A 1 159 ? -12.894 -4.143 -8.804 1.00 88.50 159 ASP A O 1
ATOM 1230 N N . GLY A 1 160 ? -11.837 -2.326 -8.022 1.00 90.69 160 GLY A N 1
ATOM 1231 C CA . GLY A 1 160 ? -10.638 -3.052 -7.625 1.00 90.69 160 GLY A CA 1
ATOM 1232 C C . GLY A 1 160 ? -9.348 -2.240 -7.629 1.00 90.69 160 GLY A C 1
ATOM 1233 O O . GLY A 1 160 ? -9.333 -1.012 -7.697 1.00 90.69 160 GLY A O 1
ATOM 1234 N N . LEU A 1 161 ? -8.237 -2.970 -7.527 1.00 93.00 161 LEU A N 1
ATOM 1235 C CA . LEU A 1 161 ? -6.884 -2.430 -7.584 1.00 93.00 161 LEU A CA 1
ATOM 1236 C C . LEU A 1 161 ? -6.313 -2.599 -8.995 1.00 93.00 161 LEU A C 1
ATOM 1238 O O . LEU A 1 161 ? -6.214 -3.719 -9.498 1.00 93.00 161 LEU A O 1
ATOM 1242 N N . TYR A 1 162 ? -5.864 -1.499 -9.588 1.00 93.38 162 TYR A N 1
ATOM 1243 C CA . TYR A 1 162 ? -5.169 -1.468 -10.869 1.00 93.38 162 TYR A CA 1
ATOM 1244 C C . TYR A 1 162 ? -3.679 -1.202 -10.660 1.00 93.38 162 TYR A C 1
ATOM 1246 O O . TYR A 1 162 ? -3.287 -0.395 -9.816 1.00 93.38 162 TYR A O 1
ATOM 1254 N N . LEU A 1 163 ? -2.849 -1.867 -11.465 1.00 93.31 163 LEU A N 1
ATOM 1255 C CA . LEU A 1 163 ? -1.395 -1.748 -11.430 1.00 93.31 163 LEU A CA 1
ATOM 1256 C C . LEU A 1 163 ? -0.874 -1.167 -12.746 1.00 93.31 163 LEU A C 1
ATOM 1258 O O . LEU A 1 163 ? -0.898 -1.838 -13.779 1.00 93.31 163 LEU A O 1
ATOM 1262 N N . VAL A 1 164 ? -0.368 0.063 -12.711 1.00 91.12 164 VAL A N 1
ATOM 1263 C CA . VAL A 1 164 ? 0.278 0.717 -13.853 1.00 91.12 164 VAL A CA 1
ATOM 1264 C C . VAL A 1 164 ? 1.783 0.527 -13.733 1.00 91.12 164 VAL A C 1
ATOM 1266 O O . VAL A 1 164 ? 2.450 1.146 -12.908 1.00 91.12 164 VAL A O 1
ATOM 1269 N N . ARG A 1 165 ? 2.321 -0.369 -14.555 1.00 90.38 165 ARG A N 1
ATOM 1270 C CA . ARG A 1 165 ? 3.733 -0.758 -14.529 1.00 90.38 165 ARG A CA 1
ATOM 1271 C C . ARG A 1 165 ? 4.602 0.139 -15.400 1.00 90.38 165 ARG A C 1
ATOM 1273 O O . ARG A 1 165 ? 4.153 0.632 -16.435 1.00 90.38 165 ARG A O 1
ATOM 1280 N N . ARG A 1 166 ? 5.883 0.264 -15.036 1.00 88.44 166 ARG A N 1
ATOM 1281 C CA . ARG A 1 166 ? 6.898 0.979 -15.829 1.00 88.44 166 ARG A CA 1
ATOM 1282 C C . ARG A 1 166 ? 8.102 0.078 -16.122 1.00 88.44 166 ARG A C 1
ATOM 1284 O O . ARG A 1 166 ? 9.146 0.221 -15.488 1.00 88.44 166 ARG A O 1
ATOM 1291 N N . PRO A 1 167 ? 8.016 -0.798 -17.145 1.00 88.19 167 PRO A N 1
ATOM 1292 C CA . PRO A 1 167 ? 9.048 -1.801 -17.429 1.00 88.19 167 PRO A CA 1
ATOM 1293 C C . PRO A 1 167 ? 10.461 -1.261 -17.694 1.00 88.19 167 PRO A C 1
ATOM 1295 O O . PRO A 1 167 ? 11.424 -2.021 -17.629 1.00 88.19 167 PRO A O 1
ATOM 1298 N N . SER A 1 168 ? 10.625 0.012 -18.068 1.00 86.00 168 SER A N 1
ATOM 1299 C CA . SER A 1 168 ? 11.955 0.632 -18.167 1.00 86.00 168 SER A CA 1
ATOM 1300 C C . SER A 1 168 ? 12.566 0.872 -16.785 1.00 86.00 168 SER A C 1
ATOM 1302 O O . SER A 1 168 ? 13.674 0.419 -16.533 1.00 86.00 168 SER A O 1
ATOM 1304 N N . VAL A 1 169 ? 11.812 1.488 -15.871 1.00 88.12 169 VAL A N 1
ATOM 1305 C CA . VAL A 1 169 ? 12.260 1.786 -14.501 1.00 88.12 169 VAL A CA 1
ATOM 1306 C C . VAL A 1 169 ? 12.489 0.498 -13.708 1.00 88.12 169 VAL A C 1
ATOM 1308 O O . VAL A 1 169 ? 13.480 0.382 -12.991 1.00 88.12 169 VAL A O 1
ATOM 1311 N N . GLU A 1 170 ? 11.626 -0.503 -13.899 1.00 90.56 170 GLU A N 1
ATOM 1312 C CA . GLU A 1 170 ? 11.801 -1.845 -13.329 1.00 90.56 170 GLU A CA 1
ATOM 1313 C C . GLU A 1 170 ? 13.163 -2.457 -13.723 1.00 90.56 170 GLU A C 1
ATOM 1315 O O . GLU A 1 170 ? 13.910 -2.907 -12.856 1.00 90.56 170 GLU A O 1
ATOM 1320 N N . ARG A 1 171 ? 13.535 -2.408 -15.012 1.00 89.44 171 ARG A N 1
ATOM 1321 C CA . ARG A 1 171 ? 14.829 -2.920 -15.508 1.00 89.44 171 ARG A CA 1
ATOM 1322 C C . ARG A 1 171 ? 16.025 -2.109 -15.010 1.00 89.44 171 ARG A C 1
ATOM 1324 O O . ARG A 1 171 ? 17.084 -2.678 -14.739 1.00 89.44 171 ARG A O 1
ATOM 1331 N N . ASP A 1 172 ? 15.868 -0.795 -14.876 1.00 88.94 172 ASP A N 1
ATOM 1332 C CA . ASP A 1 172 ? 16.917 0.076 -14.339 1.00 88.94 172 ASP A CA 1
ATOM 1333 C C . ASP A 1 172 ? 17.182 -0.224 -12.855 1.00 88.94 172 ASP A C 1
ATOM 1335 O O . ASP A 1 172 ? 18.329 -0.193 -12.405 1.00 88.94 172 ASP A O 1
ATOM 1339 N N . LYS A 1 173 ? 16.138 -0.541 -12.075 1.00 87.56 173 LYS A N 1
ATOM 1340 C CA . LYS A 1 173 ? 16.277 -1.028 -10.692 1.00 87.56 173 LYS A CA 1
ATOM 1341 C C . LYS A 1 173 ? 17.018 -2.362 -10.649 1.00 87.56 173 LYS A C 1
ATOM 1343 O O . LYS A 1 173 ? 18.027 -2.450 -9.957 1.00 87.56 173 LYS A O 1
ATOM 1348 N N . GLU A 1 174 ? 16.581 -3.349 -11.433 1.00 88.62 174 GLU A N 1
ATOM 1349 C CA . GLU A 1 174 ? 17.239 -4.664 -11.507 1.00 88.62 174 GLU A CA 1
ATOM 1350 C C . GLU A 1 174 ? 18.732 -4.528 -11.830 1.00 88.62 174 GLU A C 1
ATOM 1352 O O . GLU A 1 174 ? 19.576 -5.096 -11.140 1.00 88.62 174 GLU A O 1
ATOM 1357 N N . SER A 1 175 ? 19.071 -3.716 -12.834 1.00 90.06 175 SER A N 1
ATOM 1358 C CA . SER A 1 175 ? 20.459 -3.494 -13.257 1.00 90.06 175 SER A CA 1
ATOM 1359 C C . SER A 1 175 ? 21.318 -2.876 -12.148 1.00 90.06 175 SER A C 1
ATOM 1361 O O . SER A 1 175 ? 22.469 -3.273 -11.965 1.00 90.06 175 SER A O 1
ATOM 1363 N N . ARG A 1 176 ? 20.763 -1.928 -11.378 1.00 90.69 176 ARG A N 1
ATOM 1364 C CA . ARG A 1 176 ? 21.446 -1.330 -10.218 1.00 90.69 176 ARG A CA 1
ATOM 1365 C C . ARG A 1 176 ? 21.670 -2.346 -9.100 1.00 90.69 176 ARG A C 1
ATOM 1367 O O . ARG A 1 176 ? 22.746 -2.362 -8.511 1.00 90.69 176 ARG A O 1
ATOM 1374 N N . GLU A 1 177 ? 20.686 -3.195 -8.821 1.00 87.81 177 GLU A N 1
ATOM 1375 C CA . GLU A 1 177 ? 20.801 -4.245 -7.803 1.00 87.81 177 GLU A CA 1
ATOM 1376 C C . GLU A 1 177 ? 21.825 -5.318 -8.187 1.00 87.81 177 GLU A C 1
ATOM 1378 O O . GLU A 1 177 ? 22.612 -5.741 -7.343 1.00 87.81 177 GLU A O 1
ATOM 1383 N N . LEU A 1 178 ? 21.852 -5.730 -9.459 1.00 90.44 178 LEU A N 1
ATOM 1384 C CA . LEU A 1 178 ? 22.864 -6.635 -10.011 1.00 90.44 178 LEU A CA 1
ATOM 1385 C C . LEU A 1 178 ? 24.273 -6.052 -9.840 1.00 90.44 178 LEU A C 1
ATOM 1387 O O . LEU A 1 178 ? 25.138 -6.699 -9.256 1.00 90.44 178 LEU A O 1
ATOM 1391 N N . ALA A 1 179 ? 24.477 -4.796 -10.248 1.00 89.50 179 ALA A N 1
ATOM 1392 C CA . ALA A 1 179 ? 25.767 -4.124 -10.102 1.00 89.50 179 ALA A CA 1
ATOM 1393 C C . ALA A 1 179 ? 26.210 -3.987 -8.632 1.00 89.50 179 ALA A C 1
ATOM 1395 O O . ALA A 1 179 ? 27.393 -4.122 -8.330 1.00 89.50 179 ALA A O 1
ATOM 1396 N N . ALA A 1 180 ? 25.273 -3.737 -7.711 1.00 88.06 180 ALA A N 1
ATOM 1397 C CA . ALA A 1 180 ? 25.569 -3.650 -6.281 1.00 88.06 180 ALA A CA 1
ATOM 1398 C C . ALA A 1 180 ? 25.974 -5.003 -5.673 1.00 88.06 180 ALA A C 1
ATOM 1400 O O . ALA A 1 180 ? 26.805 -5.032 -4.768 1.00 88.06 180 ALA A O 1
ATOM 1401 N N . ARG A 1 181 ? 25.412 -6.114 -6.167 1.00 86.38 181 ARG A N 1
ATOM 1402 C CA . ARG A 1 181 ? 25.774 -7.473 -5.731 1.00 86.38 181 ARG A CA 1
ATOM 1403 C C . ARG A 1 181 ? 27.159 -7.887 -6.206 1.00 86.38 181 ARG A C 1
ATOM 1405 O O . ARG A 1 181 ? 27.883 -8.503 -5.439 1.00 86.38 181 ARG A O 1
ATOM 1412 N N . ASP A 1 182 ? 27.522 -7.535 -7.435 1.00 87.12 182 ASP A N 1
ATOM 1413 C CA . ASP A 1 182 ? 28.823 -7.900 -8.010 1.00 87.12 182 ASP A CA 1
ATOM 1414 C C . ASP A 1 182 ? 29.989 -7.078 -7.425 1.00 87.12 182 ASP A C 1
ATOM 1416 O O . ASP A 1 182 ? 31.153 -7.447 -7.579 1.00 87.12 182 ASP A O 1
ATOM 1420 N N . ALA A 1 183 ? 29.690 -5.955 -6.764 1.00 80.69 183 ALA A N 1
ATOM 1421 C CA . ALA A 1 183 ? 30.673 -5.060 -6.154 1.00 80.69 183 ALA A CA 1
ATOM 1422 C C . ALA A 1 183 ? 30.989 -5.364 -4.673 1.00 80.69 183 ALA A C 1
ATOM 1424 O O . ALA A 1 183 ? 31.865 -4.702 -4.110 1.00 80.69 183 ALA A O 1
ATOM 1425 N N . GLY A 1 184 ? 30.270 -6.301 -4.041 1.00 64.69 184 GLY A N 1
ATOM 1426 C CA . GLY A 1 184 ? 30.437 -6.699 -2.633 1.00 64.69 184 GLY A CA 1
ATOM 1427 C C . GLY A 1 184 ? 31.119 -8.050 -2.479 1.00 64.69 184 GLY A C 1
ATOM 1428 O O . GLY A 1 184 ? 31.949 -8.167 -1.550 1.00 64.69 184 GLY A O 1
#